Protein AF-A0AAV1UHR7-F1 (afdb_monomer_lite)

Structure (mmCIF, N/CA/C/O backbone):
data_AF-A0AAV1UHR7-F1
#
_entry.id   AF-A0AAV1UHR7-F1
#
loop_
_atom_site.group_PDB
_atom_site.id
_atom_site.type_symbol
_atom_site.label_atom_id
_atom_site.label_alt_id
_atom_site.label_comp_id
_atom_site.label_asym_id
_atom_site.label_entity_id
_atom_site.label_seq_id
_atom_site.pdbx_PDB_ins_code
_atom_site.Cartn_x
_atom_site.Cartn_y
_atom_site.Cartn_z
_atom_site.occupancy
_atom_site.B_iso_or_equiv
_atom_site.auth_seq_id
_atom_site.auth_comp_id
_atom_site.auth_asym_id
_atom_site.auth_atom_id
_atom_site.pdbx_PDB_model_num
ATOM 1 N N . MET A 1 1 ? -11.849 -40.404 6.247 1.00 46.56 1 MET A N 1
ATOM 2 C CA . MET A 1 1 ? -12.088 -38.965 5.985 1.00 46.56 1 MET A CA 1
ATOM 3 C C . MET A 1 1 ? -11.060 -38.023 6.641 1.00 46.56 1 MET A C 1
ATOM 5 O O . MET A 1 1 ? -10.859 -36.940 6.118 1.00 46.56 1 MET A O 1
ATOM 9 N N . VAL A 1 2 ? -10.333 -38.421 7.701 1.00 50.78 2 VAL A N 1
ATOM 10 C CA . VAL A 1 2 ? -9.320 -37.556 8.364 1.00 50.78 2 VAL A CA 1
ATOM 11 C C . VAL A 1 2 ? -7.912 -37.627 7.729 1.00 50.78 2 VAL A C 1
ATOM 13 O O . VAL A 1 2 ? -7.176 -36.647 7.758 1.00 50.78 2 VAL A O 1
ATOM 16 N N . ALA A 1 3 ? -7.540 -38.727 7.062 1.00 47.56 3 ALA A N 1
ATOM 17 C CA . ALA A 1 3 ? -6.213 -38.864 6.435 1.00 47.56 3 ALA A CA 1
ATOM 18 C C . ALA A 1 3 ? -6.039 -38.059 5.126 1.00 47.56 3 ALA A C 1
ATOM 20 O O . ALA A 1 3 ? -4.931 -37.636 4.801 1.00 47.56 3 ALA A O 1
ATOM 21 N N . LEU A 1 4 ? -7.131 -37.798 4.394 1.00 46.41 4 LEU A N 1
ATOM 22 C CA . LEU A 1 4 ? -7.084 -37.101 3.101 1.00 46.41 4 LEU A CA 1
ATOM 23 C C . LEU A 1 4 ? -6.799 -35.594 3.259 1.00 46.41 4 LEU A C 1
ATOM 25 O O . LEU A 1 4 ? -6.087 -35.003 2.451 1.00 46.41 4 LEU A O 1
ATOM 29 N N . VAL A 1 5 ? -7.282 -34.987 4.349 1.00 56.06 5 VAL A N 1
ATOM 30 C CA . VAL A 1 5 ? -7.050 -33.565 4.671 1.00 56.06 5 VAL A CA 1
ATOM 31 C C . VAL A 1 5 ? -5.580 -33.309 5.040 1.00 56.06 5 VAL A C 1
ATOM 33 O O . VAL A 1 5 ? -5.021 -32.264 4.708 1.00 56.06 5 VAL A O 1
ATOM 36 N N . GLY A 1 6 ? -4.911 -34.288 5.661 1.00 45.84 6 GLY A N 1
ATOM 37 C CA . GLY A 1 6 ? -3.490 -34.194 6.014 1.00 45.84 6 GLY A CA 1
ATOM 38 C C . GLY A 1 6 ? -2.545 -34.222 4.807 1.00 45.84 6 GLY A C 1
ATOM 39 O O . GLY A 1 6 ? -1.519 -33.542 4.820 1.00 45.84 6 GLY A O 1
ATOM 40 N N . LEU A 1 7 ? -2.899 -34.955 3.746 1.00 44.81 7 LEU A N 1
ATOM 41 C CA . LEU A 1 7 ? -2.107 -35.037 2.513 1.00 44.81 7 LEU A CA 1
ATOM 42 C C . LEU A 1 7 ? -2.206 -33.763 1.663 1.00 44.81 7 LEU A C 1
ATOM 44 O O . LEU A 1 7 ? -1.191 -33.319 1.126 1.00 44.81 7 LEU A O 1
ATOM 48 N N . PHE A 1 8 ? -3.372 -33.111 1.634 1.00 44.91 8 PHE A N 1
ATOM 49 C CA . PHE A 1 8 ? -3.530 -31.825 0.947 1.00 44.91 8 PHE A CA 1
ATOM 50 C C . PHE A 1 8 ? -2.738 -30.701 1.642 1.00 44.91 8 PHE A C 1
ATOM 52 O O . PHE A 1 8 ? -2.067 -29.900 0.994 1.00 44.91 8 PHE A O 1
ATOM 59 N N . ASN A 1 9 ? -2.706 -30.697 2.980 1.00 45.78 9 ASN A N 1
ATOM 60 C CA . ASN A 1 9 ? -1.957 -29.703 3.760 1.00 45.78 9 ASN A CA 1
ATOM 61 C C . ASN A 1 9 ? -0.425 -29.919 3.727 1.00 45.78 9 ASN A C 1
ATOM 63 O O . ASN A 1 9 ? 0.349 -28.996 3.985 1.00 45.78 9 ASN A O 1
ATOM 67 N N . LYS A 1 10 ? 0.038 -31.136 3.404 1.00 43.00 10 LYS A N 1
ATOM 68 C CA . LYS A 1 10 ? 1.471 -31.461 3.300 1.00 43.00 10 LYS A CA 1
ATOM 69 C C . LYS A 1 10 ? 2.063 -31.078 1.938 1.00 43.00 10 LYS A C 1
ATOM 71 O O . LYS A 1 10 ? 3.208 -30.633 1.898 1.00 43.00 10 LYS A O 1
ATOM 76 N N . SER A 1 11 ? 1.282 -31.170 0.858 1.00 40.91 11 SER A N 1
ATOM 77 C CA . SER A 1 11 ? 1.696 -30.713 -0.480 1.00 40.91 11 SER A CA 1
ATOM 78 C C . SER A 1 11 ? 1.911 -29.189 -0.521 1.00 40.91 11 SER A C 1
ATOM 80 O O . SER A 1 11 ? 2.939 -28.733 -1.015 1.00 40.91 11 SER A O 1
ATOM 82 N N . ALA A 1 12 ? 1.067 -28.407 0.162 1.00 44.41 12 ALA A N 1
ATOM 83 C CA . ALA A 1 12 ? 1.188 -26.945 0.216 1.00 44.41 12 ALA A CA 1
ATOM 84 C C . ALA A 1 12 ? 2.449 -26.413 0.939 1.00 44.41 12 ALA A C 1
ATOM 86 O O . ALA A 1 12 ? 2.830 -25.260 0.746 1.00 44.41 12 ALA A O 1
ATOM 87 N N . ARG A 1 13 ? 3.119 -27.219 1.779 1.00 40.75 13 ARG A N 1
ATOM 88 C CA . ARG A 1 13 ? 4.349 -26.803 2.491 1.00 40.75 13 ARG A CA 1
ATOM 89 C C . ARG A 1 13 ? 5.648 -27.215 1.792 1.00 40.75 13 ARG A C 1
ATOM 91 O O . ARG A 1 13 ? 6.702 -26.695 2.155 1.00 40.75 13 ARG A O 1
ATOM 98 N N . GLY A 1 14 ? 5.591 -28.135 0.827 1.00 34.66 14 GLY A N 1
ATOM 99 C CA . GLY A 1 14 ? 6.772 -28.687 0.151 1.00 34.66 14 GLY A CA 1
ATOM 100 C C . GLY A 1 14 ? 7.288 -27.853 -1.025 1.00 34.66 14 GLY A C 1
ATOM 101 O O . GLY A 1 14 ? 8.484 -27.865 -1.298 1.00 34.66 14 GLY A O 1
ATOM 102 N N . GLU A 1 15 ? 6.424 -27.078 -1.681 1.00 37.53 15 GLU A N 1
ATOM 103 C CA . GLU A 1 15 ? 6.763 -26.365 -2.927 1.00 37.53 15 GLU A CA 1
ATOM 104 C C . GLU A 1 15 ? 7.322 -24.946 -2.714 1.00 37.53 15 GLU A C 1
ATOM 106 O O . GLU A 1 15 ? 7.814 -24.307 -3.647 1.00 37.53 15 GLU A O 1
ATOM 111 N N . ALA A 1 16 ? 7.321 -24.448 -1.474 1.00 42.62 16 ALA A N 1
ATOM 112 C CA . ALA A 1 16 ? 7.760 -23.086 -1.162 1.00 42.62 16 ALA A CA 1
ATOM 113 C C . ALA A 1 16 ? 9.288 -22.887 -1.240 1.00 42.62 16 ALA A C 1
ATOM 115 O O . ALA A 1 16 ? 9.753 -21.758 -1.367 1.00 42.62 16 ALA A O 1
ATOM 116 N N . LYS A 1 17 ? 10.091 -23.961 -1.158 1.00 38.38 17 LYS A N 1
ATOM 117 C CA . LYS A 1 17 ? 11.562 -23.847 -1.189 1.00 38.38 17 LYS A CA 1
ATOM 118 C C . LYS A 1 17 ? 12.144 -23.796 -2.603 1.00 38.38 17 LYS A C 1
ATOM 120 O O . LYS A 1 17 ? 13.108 -23.070 -2.814 1.00 38.38 17 LYS A O 1
ATOM 125 N N . THR A 1 18 ? 11.551 -24.492 -3.573 1.00 34.53 18 THR A N 1
ATOM 126 C CA . THR A 1 18 ? 12.048 -24.489 -4.964 1.00 34.53 18 THR A CA 1
ATOM 127 C C . THR A 1 18 ? 11.591 -23.246 -5.732 1.00 34.53 18 THR A C 1
ATOM 129 O O . THR A 1 18 ? 12.347 -22.693 -6.524 1.00 34.53 18 THR A O 1
ATOM 132 N N . THR A 1 19 ? 10.390 -22.737 -5.443 1.00 45.19 19 THR A N 1
ATOM 133 C CA . THR A 1 19 ? 9.867 -21.487 -6.029 1.00 45.19 19 THR A CA 1
ATOM 134 C C . THR A 1 19 ? 10.601 -20.237 -5.529 1.00 45.19 19 THR A C 1
ATOM 136 O O . THR A 1 19 ? 10.796 -19.295 -6.297 1.00 45.19 19 THR A O 1
ATOM 139 N N . ALA A 1 20 ? 11.104 -20.250 -4.288 1.00 45.59 20 ALA A N 1
ATOM 140 C CA . ALA A 1 20 ? 11.919 -19.163 -3.738 1.00 45.59 20 ALA A CA 1
ATOM 141 C C . ALA A 1 20 ? 13.221 -18.924 -4.528 1.00 45.59 20 ALA A C 1
ATOM 143 O O . ALA A 1 20 ? 13.648 -17.780 -4.668 1.00 45.59 20 ALA A O 1
ATOM 144 N N . GLN A 1 21 ? 13.812 -19.977 -5.102 1.00 46.53 21 GLN A N 1
ATOM 145 C CA . GLN A 1 21 ? 15.092 -19.901 -5.815 1.00 46.53 21 GLN A CA 1
ATOM 146 C C . GLN A 1 21 ? 14.962 -19.342 -7.247 1.00 46.53 21 GLN A C 1
ATOM 148 O O . GLN A 1 21 ? 15.928 -18.844 -7.821 1.00 46.53 21 GLN A O 1
ATOM 153 N N . ILE A 1 22 ? 13.763 -19.379 -7.843 1.00 47.09 22 ILE A N 1
ATOM 154 C CA . ILE A 1 22 ? 13.522 -18.841 -9.196 1.00 47.09 22 ILE A CA 1
ATOM 155 C C . ILE A 1 22 ? 13.376 -17.309 -9.147 1.00 47.09 22 ILE A C 1
ATOM 157 O O . ILE A 1 22 ? 13.826 -16.608 -10.052 1.00 47.09 22 ILE A O 1
ATOM 161 N N . HIS A 1 23 ? 12.811 -16.783 -8.055 1.00 46.34 23 HIS A N 1
ATOM 162 C CA . HIS A 1 23 ? 12.564 -15.352 -7.838 1.00 46.34 23 HIS A CA 1
ATOM 163 C C . HIS A 1 23 ? 13.835 -14.541 -7.526 1.00 46.34 23 HIS A C 1
ATOM 165 O O . HIS A 1 23 ? 13.792 -13.313 -7.534 1.00 46.34 23 HIS A O 1
ATOM 171 N N . GLU A 1 24 ? 14.957 -15.211 -7.263 1.00 54.00 24 GLU A N 1
ATOM 172 C CA . GLU A 1 24 ? 16.233 -14.594 -6.881 1.00 54.00 24 GLU A CA 1
ATOM 173 C C . GLU A 1 24 ? 17.048 -14.098 -8.095 1.00 54.00 24 GLU A C 1
ATOM 175 O O . GLU A 1 24 ? 17.991 -13.328 -7.943 1.00 54.00 24 GLU A O 1
ATOM 180 N N . LYS A 1 25 ? 16.669 -14.487 -9.325 1.00 57.25 25 LYS A N 1
ATOM 181 C CA . LYS A 1 25 ? 17.457 -14.201 -10.541 1.00 57.25 25 LYS A CA 1
ATOM 182 C C . LYS A 1 25 ? 17.354 -12.764 -11.056 1.00 57.25 25 LYS A C 1
ATOM 184 O O . LYS A 1 25 ? 18.264 -12.315 -11.746 1.00 57.25 25 LYS A O 1
ATOM 189 N N . SER A 1 26 ? 16.275 -12.042 -10.750 1.00 71.19 26 SER A N 1
ATOM 190 C CA . SER A 1 26 ? 16.137 -10.630 -11.126 1.00 71.19 26 SER A CA 1
ATOM 191 C C . SER A 1 26 ? 15.442 -9.840 -10.016 1.00 71.19 26 SER A C 1
ATOM 193 O O . SER A 1 26 ? 14.209 -9.841 -9.916 1.00 71.19 26 SER A O 1
ATOM 195 N N . PRO A 1 27 ? 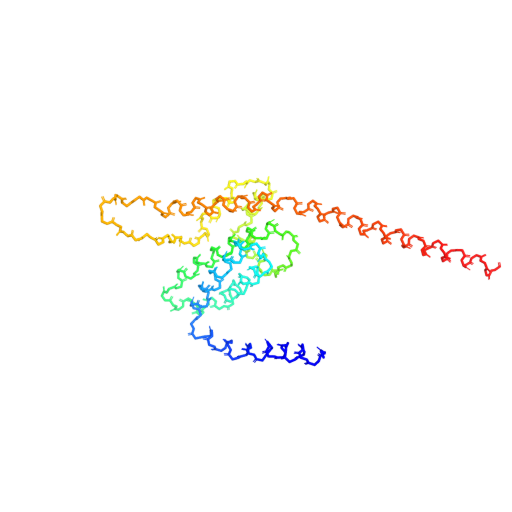16.216 -9.149 -9.169 1.00 70.31 27 PRO A N 1
ATOM 196 C CA . PRO A 1 27 ? 15.663 -8.431 -8.031 1.00 70.31 27 PRO A CA 1
ATOM 197 C C . PRO A 1 27 ? 14.845 -7.195 -8.456 1.00 70.31 27 PRO A C 1
ATOM 199 O O . PRO A 1 27 ? 13.934 -6.793 -7.739 1.00 70.31 27 PRO A O 1
ATOM 202 N N . GLY A 1 28 ? 15.061 -6.654 -9.664 1.00 74.12 28 GLY A N 1
ATOM 203 C CA . GLY A 1 28 ? 14.195 -5.618 -10.246 1.00 74.12 28 GLY A CA 1
ATOM 204 C C . GLY A 1 28 ? 12.799 -6.135 -10.623 1.00 74.12 28 GLY A C 1
ATOM 205 O O . GLY A 1 28 ? 11.790 -5.512 -10.286 1.00 74.12 28 GLY A O 1
ATOM 206 N N . CYS A 1 29 ? 12.717 -7.314 -11.250 1.00 79.94 29 CYS A N 1
ATOM 207 C CA . CYS A 1 29 ? 11.432 -7.939 -11.582 1.00 79.94 29 CYS A CA 1
ATOM 208 C C . CYS A 1 29 ? 10.653 -8.325 -10.321 1.00 79.94 29 CYS A C 1
ATOM 210 O O . CYS A 1 29 ? 9.440 -8.129 -10.268 1.00 79.94 29 CYS A O 1
ATOM 212 N N . HIS A 1 30 ? 11.347 -8.827 -9.295 1.00 82.38 30 HIS A N 1
ATOM 213 C CA . HIS A 1 30 ? 10.734 -9.181 -8.018 1.00 82.38 30 HIS A CA 1
ATOM 214 C C . HIS A 1 30 ? 9.970 -7.992 -7.420 1.00 82.38 30 HIS A C 1
ATOM 216 O O . HIS A 1 30 ? 8.779 -8.089 -7.144 1.00 82.38 30 HIS A O 1
ATOM 222 N N . VAL A 1 31 ? 10.610 -6.830 -7.309 1.00 84.12 31 VAL A N 1
ATOM 223 C CA . VAL A 1 31 ? 9.968 -5.621 -6.772 1.00 84.12 31 VAL A CA 1
ATOM 224 C C . VAL A 1 31 ? 8.733 -5.213 -7.586 1.00 84.12 31 VAL A C 1
ATOM 226 O O . VAL A 1 31 ? 7.695 -4.906 -7.001 1.00 84.12 31 VAL A O 1
ATOM 229 N N . SER A 1 32 ? 8.806 -5.253 -8.922 1.00 86.12 32 SER A N 1
ATOM 230 C CA . SER A 1 32 ? 7.674 -4.897 -9.790 1.00 86.12 32 SER A CA 1
ATOM 231 C C . SER A 1 32 ? 6.482 -5.849 -9.620 1.00 86.12 32 SER A C 1
ATOM 233 O O . SER A 1 32 ? 5.350 -5.391 -9.449 1.00 86.12 32 SER A O 1
ATOM 235 N N . VAL A 1 33 ? 6.722 -7.165 -9.581 1.00 88.38 33 VAL A N 1
ATOM 236 C CA . VAL A 1 33 ? 5.659 -8.170 -9.399 1.00 88.38 33 VAL A CA 1
ATOM 237 C C . VAL A 1 33 ? 4.947 -7.971 -8.067 1.00 88.38 33 VAL A C 1
ATOM 239 O O . VAL A 1 33 ? 3.720 -7.907 -8.025 1.00 88.38 33 VAL A O 1
ATOM 242 N N . PHE A 1 34 ? 5.699 -7.824 -6.976 1.00 88.75 34 PHE A N 1
ATOM 243 C CA . PHE A 1 34 ? 5.099 -7.632 -5.660 1.00 88.75 34 PHE A CA 1
ATOM 244 C C . PHE A 1 34 ? 4.379 -6.281 -5.536 1.00 88.75 34 PHE A C 1
ATOM 246 O O . PHE A 1 34 ? 3.395 -6.193 -4.805 1.00 88.75 34 PHE A O 1
ATOM 253 N N . TYR A 1 35 ? 4.818 -5.244 -6.259 1.00 89.88 35 TYR A N 1
ATOM 254 C CA . TYR A 1 35 ? 4.139 -3.949 -6.290 1.00 89.88 35 TYR A CA 1
ATOM 255 C C . TYR A 1 35 ? 2.755 -4.069 -6.938 1.00 89.88 35 TYR A C 1
ATOM 257 O O . TYR A 1 35 ? 1.753 -3.664 -6.346 1.00 89.88 35 TYR A O 1
ATOM 265 N N . HIS A 1 36 ? 2.678 -4.693 -8.117 1.00 89.94 36 HIS A N 1
ATOM 266 C CA . HIS A 1 36 ? 1.405 -4.923 -8.800 1.00 89.94 36 HIS A CA 1
ATOM 267 C C . HIS A 1 36 ? 0.506 -5.901 -8.032 1.00 89.94 36 HIS A C 1
ATOM 269 O O . HIS A 1 36 ? -0.698 -5.672 -7.929 1.00 89.94 36 HIS A O 1
ATOM 275 N N . MET A 1 37 ? 1.085 -6.942 -7.428 1.00 90.56 37 MET A N 1
ATOM 276 C CA . MET A 1 37 ? 0.363 -7.882 -6.569 1.00 90.56 37 MET A CA 1
ATOM 277 C C . MET A 1 37 ? -0.216 -7.193 -5.328 1.00 90.56 37 MET A C 1
ATOM 279 O O . MET A 1 37 ? -1.388 -7.387 -5.018 1.00 90.56 37 MET A O 1
ATOM 283 N N . GLY A 1 38 ? 0.571 -6.362 -4.638 1.00 90.31 38 GLY A N 1
ATOM 284 C CA . GLY A 1 38 ? 0.111 -5.604 -3.475 1.00 90.31 38 GLY A CA 1
ATOM 285 C C . GLY A 1 38 ? -1.001 -4.618 -3.832 1.00 90.31 38 GLY A C 1
ATOM 286 O O . GLY A 1 38 ? -1.966 -4.478 -3.083 1.00 90.31 38 GLY A O 1
ATOM 287 N N . PHE A 1 39 ? -0.915 -3.987 -5.006 1.00 88.81 39 PHE A N 1
ATOM 288 C CA . PHE A 1 39 ? -1.971 -3.111 -5.510 1.00 88.81 39 PHE A CA 1
ATOM 289 C C . PHE A 1 39 ? -3.269 -3.876 -5.812 1.00 88.81 39 PHE A C 1
ATOM 291 O O . PHE A 1 39 ? -4.349 -3.438 -5.419 1.00 88.81 39 PHE A O 1
ATOM 298 N N . ALA A 1 40 ? -3.178 -5.046 -6.450 1.00 89.62 40 ALA A N 1
ATOM 299 C CA . ALA A 1 40 ? -4.341 -5.898 -6.694 1.00 89.62 40 ALA A CA 1
ATOM 300 C C . ALA A 1 40 ? -4.985 -6.375 -5.380 1.00 89.62 40 ALA A C 1
ATOM 302 O O . ALA A 1 40 ? -6.203 -6.336 -5.241 1.00 89.62 40 ALA A O 1
ATOM 303 N N . GLN A 1 41 ? -4.175 -6.761 -4.390 1.00 90.25 41 GLN A N 1
ATOM 304 C CA . GLN A 1 41 ? -4.652 -7.160 -3.060 1.00 90.25 41 GLN A CA 1
ATOM 305 C C . GLN A 1 41 ? -5.357 -6.014 -2.321 1.00 90.25 41 GLN A C 1
ATOM 307 O O . GLN A 1 41 ? -6.363 -6.252 -1.658 1.00 90.25 41 GLN A O 1
ATOM 312 N N . LEU A 1 42 ? -4.870 -4.777 -2.470 1.00 87.38 42 LEU A N 1
ATOM 313 C CA . LEU A 1 42 ? -5.521 -3.578 -1.933 1.00 87.38 42 LEU A CA 1
ATOM 314 C C . LEU A 1 42 ? -6.913 -3.388 -2.546 1.00 87.38 42 LEU A C 1
ATOM 316 O O . LEU A 1 42 ? -7.868 -3.151 -1.812 1.00 87.38 42 LEU A O 1
ATOM 320 N N . MET A 1 43 ? -7.040 -3.547 -3.866 1.00 85.81 43 MET A N 1
ATOM 321 C CA . MET A 1 43 ? -8.326 -3.434 -4.566 1.00 85.81 43 MET A CA 1
ATOM 322 C C . MET A 1 43 ? -9.306 -4.568 -4.250 1.00 85.81 43 MET A C 1
ATOM 324 O O . MET A 1 43 ? -10.513 -4.367 -4.327 1.00 85.81 43 MET A O 1
ATOM 328 N N . LEU A 1 44 ? -8.800 -5.742 -3.866 1.00 87.69 44 LEU A N 1
ATOM 329 C CA . LEU A 1 44 ? -9.603 -6.874 -3.391 1.00 87.69 44 LEU A CA 1
ATOM 330 C C . LEU A 1 44 ? -9.964 -6.784 -1.897 1.00 87.69 44 LEU A C 1
ATOM 332 O O . LEU A 1 44 ? -10.543 -7.724 -1.361 1.00 87.69 44 LEU A O 1
ATOM 336 N N . GLU A 1 45 ? -9.615 -5.686 -1.221 1.00 83.31 45 GLU A N 1
ATOM 337 C CA . GLU A 1 45 ? -9.861 -5.453 0.211 1.00 83.31 45 GLU A CA 1
ATOM 338 C C . GLU A 1 45 ? -9.130 -6.429 1.163 1.00 83.31 45 GLU A C 1
ATOM 340 O O . GLU A 1 45 ? -9.376 -6.427 2.372 1.00 83.31 45 GLU A O 1
ATOM 345 N N . ASP A 1 46 ? -8.160 -7.218 0.675 1.00 87.88 46 ASP A N 1
ATOM 346 C CA . ASP A 1 46 ? -7.264 -8.003 1.537 1.00 87.88 46 ASP A CA 1
ATOM 347 C C . ASP A 1 46 ? -6.060 -7.159 1.978 1.00 87.88 46 ASP A C 1
ATOM 349 O O . ASP A 1 46 ? -4.913 -7.328 1.542 1.00 87.88 46 ASP A O 1
ATOM 353 N N . PHE A 1 47 ? -6.324 -6.242 2.911 1.00 87.06 47 PHE A N 1
ATOM 354 C CA . PHE A 1 47 ? -5.304 -5.375 3.505 1.00 87.06 47 PHE A CA 1
ATOM 355 C C . PHE A 1 47 ? -4.209 -6.170 4.230 1.00 87.06 47 PHE A C 1
ATOM 357 O O . PHE A 1 47 ? -3.059 -5.737 4.302 1.00 87.06 47 PHE A O 1
ATOM 364 N N . SER A 1 48 ? -4.533 -7.357 4.751 1.00 86.44 48 SER A N 1
ATOM 365 C CA . SER A 1 48 ? -3.600 -8.185 5.516 1.00 86.44 48 SER A CA 1
ATOM 366 C C . SER A 1 48 ? -2.511 -8.775 4.627 1.00 86.44 48 SER A C 1
ATOM 368 O O . SER A 1 48 ? -1.328 -8.733 4.984 1.00 86.44 48 SER A O 1
ATOM 370 N N . ALA A 1 49 ? -2.898 -9.311 3.468 1.00 87.25 49 ALA A N 1
ATOM 371 C CA . ALA A 1 49 ? -1.959 -9.783 2.462 1.00 87.25 49 ALA A CA 1
ATOM 372 C C . ALA A 1 49 ? -1.199 -8.624 1.809 1.00 87.25 49 ALA A C 1
ATOM 374 O O . ALA A 1 49 ? 0.026 -8.707 1.710 1.00 87.25 49 ALA A O 1
ATOM 375 N N . ALA A 1 50 ? -1.882 -7.524 1.473 1.00 88.62 50 ALA A N 1
ATOM 376 C CA . ALA A 1 50 ? -1.257 -6.352 0.860 1.00 88.62 50 ALA A CA 1
ATOM 377 C C . ALA A 1 50 ? -0.120 -5.781 1.725 1.00 88.62 50 ALA A C 1
ATOM 379 O O . ALA A 1 50 ? 0.982 -5.541 1.229 1.00 88.62 50 ALA A O 1
ATOM 380 N N . ILE A 1 51 ? -0.342 -5.641 3.040 1.00 88.50 51 ILE A N 1
ATOM 381 C CA . ILE A 1 51 ? 0.687 -5.167 3.979 1.00 88.50 51 ILE A CA 1
ATOM 382 C C . ILE A 1 51 ? 1.915 -6.075 3.951 1.00 88.50 51 ILE A C 1
ATOM 384 O O . ILE A 1 51 ? 3.035 -5.567 3.927 1.00 88.50 51 ILE A O 1
ATOM 388 N N . ARG A 1 52 ? 1.734 -7.404 3.943 1.00 87.44 52 ARG A N 1
ATOM 389 C CA . ARG A 1 52 ? 2.859 -8.352 3.882 1.00 87.44 52 ARG A CA 1
ATOM 390 C C . ARG A 1 52 ? 3.647 -8.181 2.586 1.00 87.44 52 ARG A C 1
ATOM 392 O O . ARG A 1 52 ? 4.863 -8.031 2.649 1.00 87.44 52 ARG A O 1
ATOM 399 N N . SER A 1 53 ? 2.957 -8.132 1.449 1.00 88.88 53 SER A N 1
ATOM 400 C CA . SER A 1 53 ? 3.561 -7.962 0.125 1.00 88.88 53 SER A CA 1
ATOM 401 C C . SER A 1 53 ? 4.376 -6.669 0.030 1.00 88.88 53 SER A C 1
ATOM 403 O O . SER A 1 53 ? 5.557 -6.718 -0.308 1.00 88.88 53 SER A O 1
ATOM 405 N N . PHE A 1 54 ? 3.797 -5.524 0.410 1.00 88.50 54 PHE A N 1
ATOM 406 C CA . PHE A 1 54 ? 4.507 -4.239 0.399 1.00 88.50 54 PHE A CA 1
ATOM 407 C C . PHE A 1 54 ? 5.667 -4.203 1.399 1.00 88.50 54 PHE A C 1
ATOM 409 O O . PHE A 1 54 ? 6.744 -3.705 1.076 1.00 88.50 54 PHE A O 1
ATOM 416 N N . SER A 1 55 ? 5.487 -4.781 2.590 1.00 88.12 55 SER A N 1
ATOM 417 C CA . SER A 1 55 ? 6.540 -4.852 3.608 1.00 88.12 55 SER A CA 1
ATOM 418 C C . SER A 1 55 ? 7.760 -5.627 3.120 1.00 88.12 55 SER A C 1
ATOM 420 O O . SER A 1 55 ? 8.891 -5.187 3.327 1.00 88.12 55 SER A O 1
ATOM 422 N N . THR A 1 56 ? 7.546 -6.762 2.448 1.00 86.62 56 THR A N 1
ATOM 423 C CA . THR A 1 56 ? 8.630 -7.575 1.889 1.00 86.62 56 THR A CA 1
ATOM 424 C C . THR A 1 56 ? 9.445 -6.784 0.869 1.00 86.62 56 THR A C 1
ATOM 426 O O . THR A 1 56 ? 10.671 -6.784 0.957 1.00 86.62 56 THR A O 1
ATOM 429 N N . ILE A 1 57 ? 8.791 -6.052 -0.036 1.00 87.69 57 ILE A N 1
ATOM 430 C CA . ILE A 1 57 ? 9.472 -5.217 -1.038 1.00 87.69 57 ILE A CA 1
ATOM 431 C C . ILE A 1 57 ? 10.297 -4.116 -0.375 1.00 87.69 57 ILE A C 1
ATOM 433 O O . ILE A 1 57 ? 11.488 -3.978 -0.652 1.00 87.69 57 ILE A O 1
ATOM 437 N N . ILE A 1 58 ? 9.666 -3.326 0.501 1.00 86.19 58 ILE A N 1
ATOM 438 C CA . ILE A 1 58 ? 10.290 -2.147 1.113 1.00 86.19 58 ILE A CA 1
ATOM 439 C C . ILE A 1 58 ? 11.534 -2.568 1.900 1.00 86.19 58 ILE A C 1
ATOM 441 O O . ILE A 1 58 ? 12.592 -1.953 1.772 1.00 86.19 58 ILE A O 1
ATOM 445 N N . LEU A 1 59 ? 11.439 -3.663 2.661 1.00 86.38 59 LEU A N 1
ATOM 446 C CA . LEU A 1 59 ? 12.570 -4.199 3.415 1.00 86.38 59 LEU A CA 1
ATOM 447 C C . LEU A 1 59 ? 13.679 -4.730 2.503 1.00 86.38 59 LEU A C 1
ATOM 449 O O . LEU A 1 59 ? 14.854 -4.503 2.787 1.00 86.38 59 LEU A O 1
ATOM 453 N N . GLN A 1 60 ? 13.340 -5.407 1.404 1.00 82.56 60 GLN A N 1
ATOM 454 C CA . GLN A 1 60 ? 14.338 -5.899 0.454 1.00 82.56 60 GLN A CA 1
ATOM 455 C C . GLN A 1 60 ? 15.121 -4.765 -0.213 1.00 82.56 60 GLN A C 1
ATOM 457 O O . GLN A 1 60 ? 16.345 -4.868 -0.339 1.00 82.56 60 GLN A O 1
ATOM 462 N N . VAL A 1 61 ? 14.439 -3.691 -0.622 1.00 84.06 61 VAL A N 1
ATOM 463 C CA . VAL A 1 61 ? 15.072 -2.514 -1.238 1.00 84.06 61 VAL A CA 1
ATOM 464 C C . VAL A 1 61 ? 15.933 -1.773 -0.220 1.00 84.06 61 VAL A C 1
ATOM 466 O O . VAL A 1 61 ? 17.085 -1.452 -0.514 1.00 84.06 61 VAL A O 1
ATOM 469 N N . ASN A 1 62 ? 15.427 -1.575 1.001 1.00 82.81 62 ASN A N 1
ATOM 470 C CA . ASN A 1 62 ? 16.172 -0.892 2.055 1.00 82.81 62 ASN A CA 1
ATOM 471 C C . ASN A 1 62 ? 17.432 -1.673 2.474 1.00 82.81 62 ASN A C 1
ATOM 473 O O . ASN A 1 62 ? 18.497 -1.087 2.656 1.00 82.81 62 ASN A O 1
ATOM 477 N N . ARG A 1 63 ? 17.348 -3.009 2.564 1.00 82.50 63 ARG A N 1
ATOM 478 C CA . ARG A 1 63 ? 18.478 -3.862 2.972 1.00 82.50 63 ARG A CA 1
ATOM 479 C C . ARG A 1 63 ? 19.581 -3.954 1.916 1.00 82.50 63 ARG A C 1
ATOM 481 O O . ARG A 1 63 ? 20.747 -4.073 2.273 1.00 82.50 63 ARG A O 1
ATOM 488 N N . ASN A 1 64 ? 19.231 -3.887 0.632 1.00 80.44 64 ASN A N 1
ATOM 489 C CA . ASN A 1 64 ? 20.169 -4.081 -0.479 1.00 80.44 64 ASN A CA 1
ATOM 490 C C . ASN A 1 64 ? 20.394 -2.806 -1.314 1.00 80.44 64 ASN A C 1
ATOM 492 O O . ASN A 1 64 ? 20.723 -2.893 -2.497 1.00 80.44 64 ASN A O 1
ATOM 496 N N . ARG A 1 65 ? 20.248 -1.612 -0.721 1.00 76.56 65 ARG A N 1
ATOM 497 C CA . ARG A 1 65 ? 20.367 -0.317 -1.426 1.00 76.56 65 ARG A CA 1
ATOM 498 C C . ARG A 1 65 ? 21.645 -0.195 -2.271 1.00 76.56 65 ARG A C 1
ATOM 500 O O . ARG A 1 65 ? 21.584 0.231 -3.421 1.00 76.56 65 ARG A O 1
ATOM 507 N N . ASN A 1 66 ? 22.784 -0.638 -1.734 1.00 76.75 66 ASN A N 1
ATOM 508 C CA . ASN A 1 66 ? 24.088 -0.580 -2.413 1.00 76.75 66 ASN A CA 1
ATOM 509 C C . ASN A 1 66 ? 24.185 -1.509 -3.632 1.00 76.75 66 ASN A C 1
ATOM 511 O O . ASN A 1 66 ? 24.915 -1.221 -4.577 1.00 76.75 66 ASN A O 1
ATOM 515 N N . TYR A 1 67 ? 23.457 -2.626 -3.609 1.00 76.75 67 TYR A N 1
ATOM 516 C CA . TYR A 1 67 ? 23.400 -3.574 -4.718 1.00 76.75 67 TYR A CA 1
ATOM 517 C C . TYR A 1 67 ? 22.506 -3.033 -5.841 1.00 76.75 67 TYR A C 1
ATOM 519 O O . TYR A 1 67 ? 22.887 -3.065 -7.008 1.00 76.75 67 TYR A O 1
ATOM 527 N N . TYR A 1 68 ? 21.360 -2.448 -5.481 1.00 74.62 68 TYR A N 1
ATOM 528 C CA . TYR A 1 68 ? 20.428 -1.861 -6.442 1.00 74.62 68 TYR A CA 1
ATOM 529 C C . TYR A 1 68 ? 20.979 -0.616 -7.147 1.00 74.62 68 TYR A C 1
ATOM 531 O O . TYR A 1 68 ? 20.698 -0.421 -8.323 1.00 74.62 68 TYR A O 1
ATOM 539 N N . SER A 1 69 ? 21.825 0.171 -6.475 1.00 72.12 69 SER A N 1
ATOM 540 C CA . SER A 1 69 ? 22.470 1.368 -7.041 1.00 72.12 69 SER A CA 1
ATOM 541 C C . SER A 1 69 ? 23.355 1.104 -8.269 1.00 72.12 69 SER A C 1
ATOM 543 O O . SER A 1 69 ? 23.775 2.056 -8.923 1.00 72.12 69 SER A O 1
ATOM 545 N N . ARG A 1 70 ? 23.693 -0.157 -8.559 1.00 73.50 70 ARG A N 1
ATOM 546 C CA . ARG A 1 70 ? 24.534 -0.547 -9.700 1.00 73.50 70 ARG A CA 1
ATOM 547 C C . ARG A 1 70 ? 23.738 -0.789 -10.984 1.00 73.50 70 ARG A C 1
ATOM 549 O O . ARG A 1 70 ? 24.344 -0.926 -12.041 1.00 73.50 70 ARG A O 1
ATOM 556 N N . PHE A 1 71 ? 22.410 -0.864 -10.903 1.00 75.56 71 PHE A N 1
ATOM 557 C CA . PHE A 1 71 ? 21.555 -1.051 -12.073 1.00 75.56 71 PHE A CA 1
ATOM 558 C C . PHE A 1 71 ? 21.180 0.296 -12.694 1.00 75.56 71 PHE A C 1
ATOM 560 O O . PHE A 1 71 ? 20.863 1.244 -11.978 1.00 75.56 71 PHE A O 1
ATOM 567 N N . ALA A 1 72 ? 21.147 0.361 -14.028 1.00 69.88 72 ALA A N 1
ATOM 568 C CA . ALA A 1 72 ? 20.699 1.548 -14.760 1.00 69.88 72 ALA A CA 1
ATOM 569 C C . ALA A 1 72 ? 19.230 1.906 -14.447 1.00 69.88 72 ALA A C 1
ATOM 571 O O . ALA A 1 72 ? 18.881 3.079 -14.346 1.00 69.88 72 ALA A O 1
ATOM 572 N N . ASP A 1 73 ? 18.397 0.895 -14.176 1.00 76.94 73 ASP A N 1
ATOM 573 C CA . ASP A 1 73 ? 16.966 1.054 -13.874 1.00 76.94 73 ASP A CA 1
ATOM 574 C C . ASP A 1 73 ? 16.676 1.375 -12.395 1.00 76.94 73 ASP A C 1
ATOM 576 O O . ASP A 1 73 ? 15.519 1.397 -11.962 1.00 76.94 73 ASP A O 1
ATOM 580 N N . TYR A 1 74 ? 17.714 1.625 -11.588 1.00 81.44 74 TYR A N 1
ATOM 581 C CA . TYR A 1 74 ? 17.580 1.900 -10.156 1.00 81.44 74 TYR A CA 1
ATOM 582 C C . TYR A 1 74 ? 16.615 3.051 -9.859 1.00 81.44 74 TYR A C 1
ATOM 584 O O . TYR A 1 74 ? 15.830 2.980 -8.917 1.00 81.44 74 TYR A O 1
ATOM 592 N N . GLU A 1 75 ? 16.648 4.107 -10.670 1.00 82.94 75 GLU A N 1
ATOM 593 C CA . GLU A 1 75 ? 15.833 5.303 -10.458 1.00 82.94 75 GLU A CA 1
ATOM 594 C C . GLU A 1 75 ? 14.331 5.007 -10.622 1.00 82.94 75 GLU A C 1
ATOM 596 O O . GLU A 1 75 ? 13.510 5.446 -9.812 1.00 82.94 75 GLU A O 1
ATOM 601 N N . GLN A 1 76 ? 13.967 4.163 -11.593 1.00 84.06 76 GLN A N 1
ATOM 602 C CA . GLN A 1 76 ? 12.592 3.689 -11.768 1.00 84.06 76 GLN A CA 1
ATOM 603 C C . GLN A 1 76 ? 12.159 2.770 -10.621 1.00 84.06 76 GLN A C 1
ATOM 605 O O . GLN A 1 76 ? 11.045 2.895 -10.108 1.00 84.06 76 GLN A O 1
ATOM 610 N N . LEU A 1 77 ? 13.049 1.879 -10.178 1.00 84.00 77 LEU A N 1
ATOM 611 C CA . LEU A 1 77 ? 12.802 0.980 -9.053 1.00 84.00 77 LEU A CA 1
ATOM 612 C C . LEU A 1 77 ? 12.592 1.744 -7.740 1.00 84.00 77 LEU A C 1
ATOM 614 O O . LEU A 1 77 ? 11.708 1.417 -6.942 1.00 84.00 77 LEU A O 1
ATOM 618 N N . HIS A 1 78 ? 13.387 2.791 -7.527 1.00 85.81 78 HIS A N 1
ATOM 619 C CA . HIS A 1 78 ? 13.280 3.659 -6.367 1.00 85.81 78 HIS A CA 1
ATOM 620 C C . HIS A 1 78 ? 11.935 4.389 -6.357 1.00 85.81 78 HIS A C 1
ATOM 622 O O . HIS A 1 78 ? 11.215 4.309 -5.364 1.00 85.81 78 HIS A O 1
ATOM 628 N N . LYS A 1 79 ? 11.525 4.973 -7.492 1.00 87.19 79 LYS A N 1
ATOM 629 C CA . LYS A 1 79 ? 10.200 5.599 -7.649 1.00 87.19 79 LYS A CA 1
ATOM 630 C C . LYS A 1 79 ? 9.055 4.621 -7.380 1.00 87.19 79 LYS A C 1
ATOM 632 O O . LYS A 1 79 ? 8.093 4.975 -6.705 1.00 87.19 79 LYS A O 1
ATOM 637 N N . LEU A 1 80 ? 9.142 3.384 -7.876 1.00 86.88 80 LEU A N 1
ATOM 638 C CA . LEU A 1 80 ? 8.143 2.345 -7.580 1.00 86.88 80 LEU A CA 1
ATOM 639 C C . LEU A 1 80 ? 8.084 2.020 -6.084 1.00 86.88 80 LEU A C 1
ATOM 641 O O . LEU A 1 80 ? 7.001 1.823 -5.536 1.00 86.88 80 LEU A O 1
ATOM 645 N N . THR A 1 81 ? 9.233 2.008 -5.413 1.00 86.94 81 THR A N 1
ATOM 646 C CA . THR A 1 81 ? 9.307 1.780 -3.967 1.00 86.94 81 THR A CA 1
ATOM 647 C C . THR A 1 81 ? 8.680 2.938 -3.191 1.00 86.94 81 THR A C 1
ATOM 649 O O . THR A 1 81 ? 7.927 2.698 -2.253 1.00 86.94 81 THR A O 1
ATOM 652 N N . GLU A 1 82 ? 8.910 4.188 -3.598 1.00 87.69 82 GLU A N 1
ATOM 653 C CA . GLU A 1 82 ? 8.254 5.353 -2.988 1.00 87.69 82 GLU A CA 1
ATOM 654 C C . GLU A 1 82 ? 6.728 5.284 -3.137 1.00 87.69 82 GLU A C 1
ATOM 656 O O . GLU A 1 82 ? 6.000 5.460 -2.158 1.00 87.69 82 GLU A O 1
ATOM 661 N N . LYS A 1 83 ? 6.234 4.903 -4.321 1.00 88.38 83 LYS A N 1
ATOM 662 C CA . LYS A 1 83 ? 4.803 4.640 -4.544 1.00 88.38 83 LYS A CA 1
ATOM 663 C C . LYS A 1 83 ? 4.270 3.510 -3.661 1.00 88.38 83 LYS A C 1
ATOM 665 O O . LYS A 1 83 ? 3.169 3.617 -3.128 1.00 88.38 83 LYS A O 1
ATOM 670 N N . ALA A 1 84 ? 5.045 2.443 -3.461 1.00 88.31 84 ALA A N 1
ATOM 671 C CA . ALA A 1 84 ? 4.676 1.347 -2.565 1.00 88.31 84 ALA A CA 1
ATOM 672 C C . ALA A 1 84 ? 4.554 1.810 -1.101 1.00 88.31 84 ALA A C 1
ATOM 674 O O . ALA A 1 84 ? 3.623 1.405 -0.407 1.00 88.31 84 ALA A O 1
ATOM 675 N N . ILE A 1 85 ? 5.457 2.683 -0.638 1.00 88.38 85 ILE A N 1
ATOM 676 C CA . ILE A 1 85 ? 5.405 3.267 0.713 1.00 88.38 85 ILE A CA 1
ATOM 677 C C . ILE A 1 85 ? 4.151 4.140 0.865 1.00 88.38 85 ILE A C 1
ATOM 679 O O . ILE A 1 85 ? 3.463 4.048 1.883 1.00 88.38 85 ILE A O 1
ATOM 683 N N . ALA A 1 86 ? 3.814 4.939 -0.149 1.00 87.81 86 ALA A N 1
ATOM 684 C CA . ALA A 1 86 ? 2.609 5.761 -0.147 1.00 87.81 86 ALA A CA 1
ATOM 685 C C . AL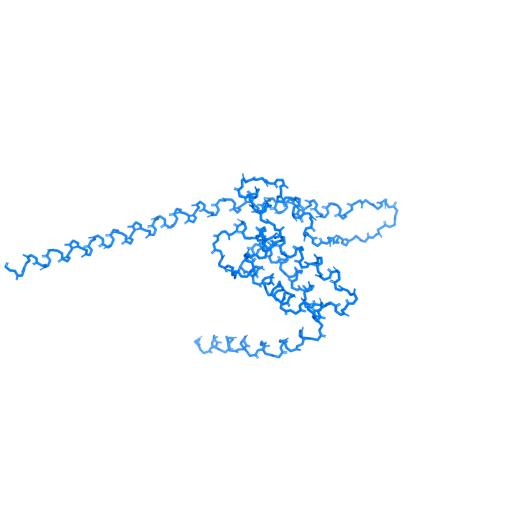A A 1 86 ? 1.316 4.920 -0.104 1.00 87.81 86 ALA A C 1
ATOM 687 O O . ALA A 1 86 ? 0.437 5.189 0.716 1.00 87.81 86 ALA A O 1
ATOM 688 N N . LEU A 1 87 ? 1.219 3.847 -0.902 1.00 87.44 87 LEU A N 1
ATOM 689 C CA . LEU A 1 87 ? 0.095 2.898 -0.831 1.00 87.44 87 LEU A CA 1
ATOM 690 C C . LEU A 1 87 ? 0.014 2.203 0.531 1.00 87.44 87 LEU A C 1
ATOM 692 O O . LEU A 1 87 ? -1.077 2.029 1.072 1.00 87.44 87 LEU A O 1
ATOM 696 N N . LEU A 1 88 ? 1.153 1.835 1.118 1.00 87.69 88 LEU A N 1
ATOM 697 C CA . LEU A 1 88 ? 1.179 1.212 2.438 1.00 87.69 88 LEU A CA 1
ATOM 698 C C . LEU A 1 88 ? 0.690 2.169 3.535 1.00 87.69 88 LEU A C 1
ATOM 700 O O . LEU A 1 88 ? -0.017 1.738 4.446 1.00 87.69 88 LEU A O 1
ATOM 704 N N . ALA A 1 89 ? 1.007 3.462 3.431 1.00 85.00 89 ALA A N 1
ATOM 705 C CA . ALA A 1 89 ? 0.491 4.482 4.340 1.00 85.00 89 ALA A CA 1
ATOM 706 C C . ALA A 1 89 ? -1.045 4.583 4.274 1.00 85.00 89 ALA A C 1
ATOM 708 O O . ALA A 1 89 ? -1.691 4.674 5.320 1.00 85.00 89 ALA A O 1
ATOM 709 N N . ILE A 1 90 ? -1.623 4.496 3.069 1.00 84.94 90 ILE A N 1
ATOM 710 C CA . ILE A 1 90 ? -3.078 4.453 2.855 1.00 84.94 90 ILE A CA 1
ATOM 711 C C . ILE A 1 90 ? -3.676 3.201 3.508 1.00 84.94 90 ILE A C 1
ATOM 713 O O . ILE A 1 90 ? -4.600 3.302 4.310 1.00 84.94 90 ILE A O 1
ATOM 717 N N . VAL A 1 91 ? -3.126 2.017 3.226 1.00 85.69 91 VAL A N 1
ATOM 718 C CA . VAL A 1 91 ? -3.632 0.746 3.775 1.00 85.69 91 VAL A CA 1
ATOM 719 C C . VAL A 1 91 ? -3.587 0.722 5.307 1.00 85.69 91 VAL A C 1
ATOM 721 O O . VAL A 1 91 ? -4.518 0.239 5.953 1.00 85.69 91 VAL A O 1
ATOM 724 N N . LEU A 1 92 ? -2.530 1.276 5.905 1.00 82.00 92 LEU A N 1
ATOM 725 C CA . LEU A 1 92 ? -2.399 1.371 7.357 1.00 82.00 92 LEU A CA 1
ATOM 726 C C . LEU A 1 92 ? -3.440 2.317 7.976 1.00 82.00 92 LEU A C 1
ATOM 728 O O . LEU A 1 92 ? -3.931 2.047 9.071 1.00 82.00 92 LEU A O 1
ATOM 732 N N . PHE A 1 93 ? -3.794 3.400 7.280 1.00 78.38 93 PHE A N 1
ATOM 733 C CA . PHE A 1 93 ? -4.860 4.303 7.711 1.00 78.38 93 PHE A CA 1
ATOM 734 C C . PHE A 1 93 ? -6.236 3.627 7.677 1.00 78.38 93 PHE A C 1
ATOM 736 O O . PHE A 1 93 ? -6.996 3.748 8.635 1.00 78.38 93 PHE A O 1
ATOM 743 N N . LEU A 1 94 ? -6.527 2.864 6.620 1.00 76.88 94 LEU A N 1
ATOM 744 C CA . LEU A 1 94 ? -7.779 2.113 6.493 1.00 76.88 94 LEU A CA 1
ATOM 745 C C . LEU A 1 94 ? -7.923 1.047 7.598 1.00 76.88 94 LEU A C 1
ATOM 747 O O . LEU A 1 94 ? -9.006 0.840 8.141 1.00 76.88 94 LEU A O 1
ATOM 751 N N . CYS A 1 95 ? -6.818 0.405 7.991 1.00 72.69 95 CYS A N 1
ATOM 752 C CA . CYS A 1 95 ? -6.807 -0.678 8.973 1.00 72.69 95 CYS A CA 1
ATOM 753 C C . CYS A 1 95 ? -5.871 -0.394 10.171 1.00 72.69 95 CYS A C 1
ATOM 755 O O . CYS A 1 95 ? -4.779 -0.968 10.244 1.00 72.69 95 CYS A O 1
ATOM 757 N N . PRO A 1 96 ? -6.312 0.360 11.204 1.00 66.44 96 PRO A N 1
ATOM 758 C CA . PRO A 1 96 ? -5.480 0.745 12.358 1.00 66.44 96 PRO A CA 1
ATOM 759 C C . PRO A 1 96 ? -5.191 -0.396 13.361 1.00 66.44 96 PRO A C 1
ATOM 761 O O . PRO A 1 96 ? -4.958 -0.166 14.545 1.00 66.44 96 PRO A O 1
ATOM 764 N N . GLY A 1 97 ? -5.249 -1.658 12.934 1.00 62.22 97 GLY A N 1
ATOM 765 C CA . GLY A 1 97 ? -5.118 -2.821 13.817 1.00 62.22 97 GLY A CA 1
ATOM 766 C C . GLY A 1 97 ? -4.155 -3.900 13.342 1.00 62.22 97 GLY A C 1
ATOM 767 O O . GLY A 1 97 ? -4.011 -4.904 14.044 1.00 62.22 97 GLY A O 1
ATOM 768 N N . GLN A 1 98 ? -3.532 -3.726 12.178 1.00 67.00 98 GLN A N 1
ATOM 769 C CA . GLN A 1 98 ? -2.529 -4.657 11.684 1.00 67.00 98 GLN A CA 1
ATOM 770 C C . GLN A 1 98 ? -1.164 -4.284 12.276 1.00 67.00 98 GLN A C 1
ATOM 772 O O . GLN A 1 98 ? -0.732 -3.141 12.162 1.00 67.00 98 GLN A O 1
ATOM 777 N N . ARG A 1 99 ? -0.476 -5.237 12.914 1.00 62.12 99 ARG A N 1
ATOM 778 C CA . ARG A 1 99 ? 0.896 -5.014 13.391 1.00 62.12 99 ARG A CA 1
ATOM 779 C C . ARG A 1 99 ? 1.839 -4.969 12.191 1.00 62.12 99 ARG A C 1
ATOM 781 O O . ARG A 1 99 ? 2.012 -5.985 11.519 1.00 62.12 99 ARG A O 1
ATOM 788 N N . VAL A 1 100 ? 2.421 -3.805 11.933 1.00 69.50 100 VAL A N 1
ATOM 789 C CA . VAL A 1 100 ? 3.481 -3.612 10.938 1.00 69.50 100 VAL A CA 1
ATOM 790 C C . VAL A 1 100 ? 4.829 -3.565 11.668 1.00 69.50 100 VAL A C 1
ATOM 792 O O . VAL A 1 100 ? 4.885 -3.304 12.866 1.00 69.50 100 VAL A O 1
ATOM 795 N N . ASN A 1 101 ? 5.913 -3.895 10.967 1.00 73.75 101 ASN A N 1
ATOM 796 C CA . ASN A 1 101 ? 7.272 -3.851 11.509 1.00 73.75 101 ASN A CA 1
ATOM 797 C C . ASN A 1 101 ? 7.681 -2.400 11.846 1.00 73.75 101 ASN A C 1
ATOM 799 O O . ASN A 1 101 ? 7.427 -1.493 11.050 1.00 73.75 101 ASN A O 1
ATOM 803 N N . ASP A 1 102 ? 8.358 -2.187 12.977 1.00 75.38 102 ASP A N 1
ATOM 804 C CA . ASP A 1 102 ? 8.795 -0.864 13.446 1.00 75.38 102 ASP A CA 1
ATOM 805 C C . ASP A 1 102 ? 9.679 -0.133 12.424 1.00 75.38 102 ASP A C 1
ATOM 807 O O . ASP A 1 102 ? 9.544 1.074 12.230 1.00 75.38 102 ASP A O 1
ATOM 811 N N . GLN A 1 103 ? 10.524 -0.863 11.685 1.00 78.81 103 GLN A N 1
ATOM 812 C CA . GLN A 1 103 ? 11.364 -0.274 10.630 1.00 78.81 103 GLN A CA 1
ATOM 813 C C . GLN A 1 103 ? 10.535 0.390 9.522 1.00 78.81 103 GLN A C 1
ATOM 815 O O . GLN A 1 103 ? 10.890 1.449 9.008 1.00 78.81 103 GLN A O 1
ATOM 820 N N . ILE A 1 104 ? 9.412 -0.227 9.162 1.00 81.75 104 ILE A N 1
ATOM 821 C CA . ILE A 1 104 ? 8.510 0.279 8.128 1.00 81.75 104 ILE A CA 1
ATOM 822 C C . ILE A 1 104 ? 7.721 1.474 8.663 1.00 81.75 104 ILE A C 1
ATOM 824 O O . ILE A 1 104 ? 7.531 2.449 7.941 1.00 81.75 104 ILE A O 1
ATOM 828 N N . HIS A 1 105 ? 7.318 1.439 9.937 1.00 80.25 105 HIS A N 1
ATOM 829 C CA . HIS A 1 105 ? 6.696 2.588 10.594 1.00 80.25 105 HIS A CA 1
ATOM 830 C C . HIS A 1 105 ? 7.612 3.817 10.598 1.00 80.25 105 HIS A C 1
ATOM 832 O O . HIS A 1 105 ? 7.144 4.908 10.272 1.00 80.25 105 HIS A O 1
ATOM 838 N N . SER A 1 106 ? 8.906 3.650 10.892 1.00 82.06 106 SER A N 1
ATOM 839 C CA . SER A 1 10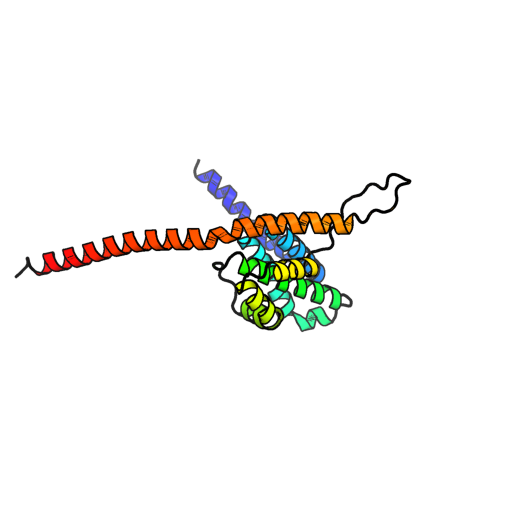6 ? 9.883 4.744 10.796 1.00 82.06 106 SER A CA 1
ATOM 840 C C . SER A 1 106 ? 9.997 5.299 9.376 1.00 82.06 106 SER A C 1
ATOM 842 O O . SER A 1 106 ? 9.924 6.512 9.200 1.00 82.06 106 SER A O 1
ATOM 844 N N . LEU A 1 107 ? 10.098 4.432 8.362 1.00 83.00 107 LEU A N 1
ATOM 845 C CA . LEU A 1 107 ? 10.195 4.848 6.955 1.00 83.00 107 LEU A CA 1
ATOM 846 C C . LEU A 1 107 ? 8.963 5.635 6.487 1.00 83.00 107 LEU A C 1
ATOM 848 O O . LEU A 1 107 ? 9.089 6.658 5.814 1.00 83.00 107 LEU A O 1
ATOM 852 N N . ILE A 1 108 ? 7.762 5.182 6.858 1.00 80.81 108 ILE A N 1
ATOM 853 C CA . ILE A 1 108 ? 6.518 5.885 6.524 1.00 80.81 108 ILE A CA 1
ATOM 854 C C . ILE A 1 108 ? 6.467 7.243 7.231 1.00 80.81 108 ILE A C 1
ATOM 856 O O . ILE A 1 108 ? 6.080 8.234 6.614 1.00 80.81 108 ILE A O 1
ATOM 860 N N . ARG A 1 109 ? 6.878 7.310 8.503 1.00 78.94 109 ARG A N 1
ATOM 861 C CA . ARG A 1 109 ? 6.867 8.552 9.285 1.00 78.94 109 ARG A CA 1
ATOM 862 C C . ARG A 1 109 ? 7.837 9.594 8.731 1.00 78.94 109 ARG A C 1
ATOM 864 O O . ARG A 1 109 ? 7.504 10.772 8.726 1.00 78.94 109 ARG A O 1
ATOM 871 N N . GLU A 1 110 ? 8.996 9.161 8.245 1.00 81.69 110 GLU A N 1
ATOM 872 C CA . GLU A 1 110 ? 10.008 10.037 7.649 1.00 81.69 110 GLU A CA 1
ATOM 873 C C . GLU A 1 110 ? 9.556 10.620 6.301 1.00 81.69 110 GLU A C 1
ATOM 875 O O . GLU A 1 110 ? 9.767 11.800 6.038 1.00 81.69 110 GLU A O 1
ATOM 880 N N . LYS A 1 111 ? 8.910 9.814 5.447 1.00 78.56 111 LYS A N 1
ATOM 881 C CA . LYS A 1 111 ? 8.543 10.224 4.078 1.00 78.56 111 LYS A CA 1
ATOM 882 C C . LYS A 1 111 ? 7.146 10.826 3.950 1.00 78.56 111 LYS A C 1
ATOM 884 O O . LYS A 1 111 ? 6.939 11.728 3.147 1.00 78.56 111 LYS A O 1
ATOM 889 N N . TYR A 1 112 ? 6.187 10.318 4.717 1.00 76.31 112 TYR A N 1
ATOM 890 C CA . TYR A 1 112 ? 4.767 10.653 4.592 1.00 76.31 112 TYR A CA 1
ATOM 891 C C . TYR A 1 112 ? 4.110 10.978 5.943 1.00 76.31 112 TYR A C 1
ATOM 893 O O . TYR A 1 112 ? 2.885 10.938 6.046 1.00 76.31 112 TYR A O 1
ATOM 901 N N . GLY A 1 113 ? 4.886 11.331 6.976 1.00 69.56 113 GLY A N 1
ATOM 902 C CA . GLY A 1 113 ? 4.366 11.670 8.308 1.00 69.56 113 GLY A CA 1
ATOM 903 C C . GLY A 1 113 ? 3.367 12.836 8.314 1.00 69.56 113 GLY A C 1
ATOM 904 O O . GLY A 1 113 ? 2.344 12.776 9.003 1.00 69.56 113 GLY A O 1
ATOM 905 N N . ASP A 1 114 ? 3.596 13.856 7.484 1.00 70.50 114 ASP A N 1
ATOM 906 C CA . ASP A 1 114 ? 2.675 14.992 7.342 1.00 70.50 114 ASP A CA 1
ATOM 907 C C . ASP A 1 114 ? 1.374 14.590 6.636 1.00 70.50 114 ASP A C 1
ATOM 909 O O . ASP A 1 114 ? 0.282 14.974 7.058 1.00 70.50 114 ASP A O 1
ATOM 913 N N . ASN A 1 115 ? 1.470 13.745 5.605 1.00 68.94 115 ASN A N 1
ATOM 914 C CA . ASN A 1 115 ? 0.304 13.223 4.891 1.00 68.94 115 ASN A CA 1
ATOM 915 C C . ASN A 1 115 ? -0.505 12.258 5.765 1.00 68.94 115 ASN A C 1
ATOM 917 O O . ASN A 1 115 ? -1.730 12.308 5.732 1.00 68.94 115 ASN A O 1
ATOM 921 N N . GLN A 1 116 ? 0.147 11.446 6.606 1.00 68.06 116 GLN A N 1
ATOM 922 C CA . GLN A 1 116 ? -0.534 10.631 7.617 1.00 68.06 116 GLN A CA 1
ATOM 923 C C . GLN A 1 116 ? -1.274 11.492 8.641 1.00 68.06 116 GLN A C 1
ATOM 925 O O . GLN A 1 116 ? -2.395 11.160 9.022 1.00 68.06 116 GLN A O 1
ATOM 930 N N . SER A 1 117 ? -0.679 12.608 9.061 1.00 65.94 117 SER A N 1
ATOM 931 C CA . SER A 1 117 ? -1.303 13.533 10.011 1.00 65.94 117 SER A CA 1
ATOM 932 C C . SER A 1 117 ? -2.533 14.228 9.415 1.00 65.94 117 SER A C 1
ATOM 934 O O . SER A 1 117 ? -3.522 14.424 10.117 1.00 65.94 117 SER A O 1
ATOM 936 N N . LYS A 1 118 ? -2.511 14.561 8.116 1.00 68.62 118 LYS A N 1
ATOM 937 C CA . LYS A 1 118 ? -3.683 15.069 7.375 1.00 68.62 118 LYS A CA 1
ATOM 938 C C . LYS A 1 118 ? -4.753 13.989 7.172 1.00 68.62 118 LYS A C 1
ATOM 940 O O . LYS A 1 118 ? -5.935 14.252 7.369 1.00 68.62 118 LYS A O 1
ATOM 945 N N . LEU A 1 119 ? -4.346 12.749 6.893 1.00 68.50 119 LEU A N 1
ATOM 946 C CA . LEU A 1 119 ? -5.254 11.598 6.798 1.00 68.50 119 LEU A CA 1
ATOM 947 C C . LEU A 1 119 ? -6.016 11.356 8.100 1.00 68.50 119 LEU A C 1
ATOM 949 O O . LEU A 1 119 ? -7.226 11.163 8.081 1.00 68.50 119 LEU A O 1
ATOM 953 N N . GLN A 1 120 ? -5.323 11.426 9.240 1.00 65.75 120 GLN A N 1
ATOM 954 C CA . GLN A 1 120 ? -5.940 11.280 10.562 1.00 65.75 120 GLN A CA 1
ATOM 955 C C . GLN A 1 120 ? -6.960 12.380 10.876 1.00 65.75 120 GLN A C 1
ATOM 957 O O . GLN A 1 120 ? -7.870 12.144 11.667 1.00 65.75 120 GLN A O 1
ATOM 962 N N . LYS A 1 121 ? -6.844 13.554 10.245 1.00 67.38 121 LYS A N 1
ATOM 963 C CA . LYS A 1 121 ? -7.821 14.645 10.361 1.00 67.38 121 LYS A CA 1
ATOM 964 C C . LYS A 1 121 ? -9.058 14.450 9.475 1.00 67.38 121 LYS A C 1
ATOM 966 O O . LYS A 1 121 ? -10.017 15.194 9.634 1.00 67.38 121 LYS A O 1
ATOM 971 N N . GLY A 1 122 ? -9.068 13.434 8.608 1.00 64.31 122 GLY A N 1
ATOM 972 C CA . GLY A 1 122 ? -10.214 13.094 7.763 1.00 64.31 122 GLY A CA 1
ATOM 973 C C . GLY A 1 122 ? -10.239 13.801 6.407 1.00 64.31 122 GLY A C 1
ATOM 974 O O . GLY A 1 122 ? -11.276 13.794 5.748 1.00 64.31 122 GLY A O 1
ATOM 975 N N . ASP A 1 123 ? -9.120 14.381 5.959 1.00 74.06 123 ASP A N 1
ATOM 976 C CA . ASP A 1 123 ? -9.042 15.026 4.645 1.00 74.06 123 ASP A CA 1
ATOM 977 C C . ASP A 1 123 ? -9.060 13.984 3.513 1.00 74.06 123 ASP A C 1
ATOM 979 O O . ASP A 1 123 ? -8.031 13.441 3.100 1.00 74.06 123 ASP A O 1
ATOM 983 N N . VAL A 1 124 ? -10.251 13.726 2.966 1.00 71.19 124 VAL A N 1
ATOM 984 C CA . VAL A 1 124 ? -10.468 12.794 1.842 1.00 71.19 124 VAL A CA 1
ATOM 985 C C . VAL A 1 124 ? -9.749 13.257 0.562 1.00 71.19 124 VAL A C 1
ATOM 987 O O . VAL A 1 124 ? -9.354 12.431 -0.260 1.00 71.19 124 VAL A O 1
ATOM 990 N N . SER A 1 125 ? -9.492 14.563 0.409 1.00 75.50 125 SER A N 1
ATOM 991 C CA . SER A 1 125 ? -8.728 15.106 -0.728 1.00 75.50 125 SER A CA 1
ATOM 992 C C . SER A 1 125 ? -7.284 14.594 -0.752 1.00 75.50 125 SER A C 1
ATOM 994 O O . SER A 1 125 ? -6.796 14.159 -1.794 1.00 75.50 125 SER A O 1
ATOM 996 N N . ALA A 1 126 ? -6.626 14.544 0.413 1.00 76.50 126 ALA A N 1
ATOM 997 C CA . ALA A 1 126 ? -5.248 14.068 0.529 1.00 76.50 126 ALA A CA 1
ATOM 998 C C . ALA A 1 126 ? -5.123 12.571 0.189 1.00 76.50 126 ALA A C 1
ATOM 1000 O O . ALA A 1 126 ? -4.111 12.145 -0.366 1.00 76.50 126 ALA A O 1
ATOM 1001 N N . LEU A 1 127 ? -6.165 11.774 0.469 1.00 76.38 127 LEU A N 1
ATOM 1002 C CA . LEU A 1 127 ? -6.238 10.373 0.036 1.00 76.38 127 LEU A CA 1
ATOM 1003 C C . LEU A 1 127 ? -6.273 10.255 -1.491 1.00 76.38 127 LEU A C 1
ATOM 1005 O O . LEU A 1 127 ? -5.563 9.421 -2.047 1.00 76.38 127 LEU A O 1
ATOM 1009 N N . SER A 1 128 ? -7.086 11.077 -2.161 1.00 78.62 128 SER A N 1
ATOM 1010 C CA . SER A 1 128 ? -7.246 11.038 -3.621 1.00 78.62 128 SER A CA 1
ATOM 1011 C C . SER A 1 128 ? -5.958 11.430 -4.352 1.00 78.62 128 SER A C 1
ATOM 1013 O O . SER A 1 128 ? -5.542 10.757 -5.296 1.00 78.62 128 SER A O 1
ATOM 1015 N N . GLU A 1 129 ? -5.273 12.467 -3.868 1.00 82.50 129 GLU A N 1
ATOM 1016 C CA . GLU A 1 129 ? -3.980 12.909 -4.404 1.00 82.50 129 GLU A CA 1
ATOM 1017 C C . GLU A 1 129 ? -2.896 11.840 -4.227 1.00 82.50 129 GLU A C 1
ATOM 1019 O O . GLU A 1 129 ? -2.179 11.498 -5.174 1.00 82.50 129 GLU A O 1
ATOM 1024 N N . LEU A 1 130 ? -2.809 11.254 -3.027 1.00 81.75 130 LEU A N 1
ATOM 1025 C CA . LEU A 1 130 ? -1.834 10.209 -2.729 1.00 81.75 130 LEU A CA 1
ATOM 1026 C C . LEU A 1 130 ? -2.120 8.940 -3.542 1.00 81.75 130 LEU A C 1
ATOM 1028 O O . LEU A 1 130 ? -1.193 8.310 -4.054 1.00 81.75 130 LEU A O 1
ATOM 1032 N N . PHE A 1 131 ? -3.394 8.595 -3.726 1.00 82.88 131 PHE A N 1
ATOM 1033 C CA . PHE A 1 131 ? -3.810 7.505 -4.598 1.00 82.88 131 PHE A CA 1
ATOM 1034 C C . PHE A 1 131 ? -3.432 7.784 -6.061 1.00 82.88 131 PHE A C 1
ATOM 1036 O O . PHE A 1 131 ? -2.834 6.925 -6.702 1.00 82.88 131 PHE A O 1
ATOM 1043 N N . GLY A 1 132 ? -3.672 8.996 -6.571 1.00 82.00 132 GLY A N 1
ATOM 1044 C CA . GLY A 1 132 ? -3.299 9.397 -7.932 1.00 82.00 132 GLY A CA 1
ATOM 1045 C C . GLY A 1 132 ? -1.794 9.304 -8.212 1.00 82.00 132 GLY A C 1
ATOM 1046 O O . GLY A 1 132 ? -1.392 8.829 -9.274 1.00 82.00 132 GLY A O 1
ATOM 1047 N N . PHE A 1 133 ? -0.949 9.681 -7.248 1.00 83.12 133 PHE A N 1
ATOM 1048 C CA . PHE A 1 133 ? 0.509 9.552 -7.366 1.00 83.12 133 PHE A CA 1
ATOM 1049 C C . PHE A 1 133 ? 0.979 8.088 -7.362 1.00 83.12 133 PHE A C 1
ATOM 1051 O O . PHE A 1 133 ? 1.868 7.686 -8.129 1.00 83.12 133 PHE A O 1
ATOM 1058 N N . SER A 1 134 ? 0.378 7.291 -6.480 1.00 83.56 134 SER A N 1
ATOM 1059 C CA . SER A 1 134 ? 0.865 5.954 -6.137 1.00 83.56 134 SER A CA 1
ATOM 1060 C C . SER A 1 134 ? 0.260 4.849 -6.989 1.00 83.56 134 SER A C 1
ATOM 1062 O O . SER A 1 134 ? 0.718 3.714 -6.940 1.00 83.56 134 SER A O 1
ATOM 1064 N N . CYS A 1 135 ? -0.764 5.156 -7.775 1.00 80.06 135 CYS A N 1
ATOM 1065 C CA . CYS A 1 135 ? -1.418 4.177 -8.614 1.00 80.06 135 CYS A CA 1
ATOM 1066 C C . CYS A 1 135 ? -0.520 3.740 -9.795 1.00 80.06 135 CYS A C 1
ATOM 1068 O O . CYS A 1 135 ? 0.170 4.575 -10.401 1.00 80.06 135 CYS A O 1
ATOM 1070 N N . PRO A 1 136 ? -0.491 2.441 -10.164 1.00 80.75 136 PRO A N 1
ATOM 1071 C CA . PRO A 1 136 ? 0.053 2.023 -11.452 1.00 80.75 136 PRO A CA 1
ATOM 1072 C C . PRO A 1 136 ? -0.697 2.697 -12.609 1.00 80.75 136 PRO A C 1
ATOM 1074 O O . PRO A 1 136 ? -1.869 3.052 -12.495 1.00 80.75 136 PRO A O 1
ATOM 1077 N N . LYS A 1 137 ? -0.017 2.847 -13.751 1.00 76.12 137 LYS A N 1
ATOM 1078 C CA . LYS A 1 137 ? -0.658 3.327 -14.979 1.00 76.12 137 LYS A CA 1
ATOM 1079 C C . LYS A 1 137 ? -1.692 2.293 -15.420 1.00 76.12 137 LYS A C 1
ATOM 1081 O O . LYS A 1 137 ? -1.327 1.162 -15.736 1.00 76.12 137 LYS A O 1
ATOM 1086 N N . PHE A 1 138 ? -2.962 2.675 -15.427 1.00 69.38 138 PHE A N 1
ATOM 1087 C CA . PHE A 1 138 ? -4.025 1.808 -15.908 1.00 69.38 138 PHE A CA 1
ATOM 1088 C C . PHE A 1 138 ? -4.044 1.785 -17.430 1.00 69.38 138 PHE A C 1
ATOM 1090 O O . PHE A 1 138 ? -4.025 2.832 -18.077 1.00 69.38 138 PHE A O 1
ATOM 1097 N N . ILE A 1 139 ? -4.103 0.581 -17.985 1.00 63.25 139 ILE A N 1
ATOM 1098 C CA . ILE A 1 139 ? -4.278 0.359 -19.414 1.00 63.25 139 ILE A CA 1
ATOM 1099 C C . ILE A 1 139 ? -5.694 -0.185 -19.582 1.00 63.25 139 ILE A C 1
ATOM 1101 O O . ILE A 1 139 ? -5.998 -1.260 -19.067 1.00 63.25 139 ILE A O 1
ATOM 1105 N N . LEU A 1 140 ? -6.564 0.553 -20.273 1.00 57.66 140 LEU A N 1
ATOM 1106 C CA . LEU A 1 140 ? -7.742 -0.067 -20.872 1.00 57.66 140 LEU A CA 1
ATOM 1107 C C . LEU A 1 140 ? -7.301 -0.692 -22.201 1.00 57.66 140 LEU A C 1
ATOM 1109 O O . LEU A 1 140 ? -6.691 0.013 -23.007 1.00 57.66 140 LEU A O 1
ATOM 1113 N N . PRO A 1 141 ? -7.597 -1.976 -22.459 1.00 50.75 141 PRO A N 1
ATOM 1114 C CA . PRO A 1 141 ? -7.466 -2.529 -23.795 1.00 50.75 141 PRO A CA 1
ATOM 1115 C C . PRO A 1 141 ? -8.544 -1.881 -24.667 1.00 50.75 141 PRO A C 1
ATOM 1117 O O . PRO A 1 141 ? -9.714 -2.244 -24.584 1.00 50.75 141 PRO A O 1
ATOM 1120 N N . ALA A 1 142 ? -8.170 -0.890 -25.469 1.00 53.03 142 ALA A N 1
ATOM 1121 C CA . ALA A 1 142 ? -9.005 -0.429 -26.566 1.00 53.03 142 ALA A CA 1
ATOM 1122 C C . ALA A 1 142 ? -8.507 -1.119 -27.837 1.00 53.03 142 ALA A C 1
ATOM 1124 O O . ALA A 1 142 ? -7.355 -0.944 -28.235 1.00 53.03 142 ALA A O 1
ATOM 1125 N N . VAL A 1 143 ? -9.368 -1.916 -28.466 1.00 51.38 143 VAL A N 1
ATOM 1126 C CA . VAL A 1 143 ? -9.223 -2.199 -29.894 1.00 51.38 143 VAL A CA 1
ATOM 1127 C C . VAL A 1 143 ? -9.464 -0.862 -30.582 1.00 51.38 143 VAL A C 1
ATOM 1129 O O . VAL A 1 143 ? -10.563 -0.320 -30.487 1.00 51.38 143 VAL A O 1
ATOM 1132 N N . ALA A 1 144 ? -8.430 -0.294 -31.198 1.00 50.31 144 ALA A N 1
ATOM 1133 C CA . ALA A 1 144 ? -8.603 0.856 -32.068 1.00 50.31 144 ALA A CA 1
ATOM 1134 C C . ALA A 1 144 ? -9.483 0.407 -33.242 1.00 50.31 144 ALA A C 1
ATOM 1136 O O . ALA A 1 144 ? -9.032 -0.327 -34.117 1.00 50.31 144 ALA A O 1
ATOM 1137 N N . VAL A 1 145 ? -10.760 0.780 -33.217 1.00 53.31 145 VAL A N 1
ATOM 1138 C CA . VAL A 1 145 ? -11.581 0.778 -34.423 1.00 53.31 145 VAL A CA 1
ATOM 1139 C C . VAL A 1 145 ? -11.224 2.071 -35.149 1.00 53.31 145 VAL A C 1
ATOM 1141 O O . VAL A 1 145 ? -11.321 3.155 -34.576 1.00 53.31 145 VAL A O 1
ATOM 1144 N N . GLU A 1 146 ? -10.709 1.930 -36.366 1.00 45.00 146 GLU A N 1
ATOM 1145 C CA . GLU A 1 146 ? -10.258 3.014 -37.241 1.00 45.00 146 GLU A CA 1
ATOM 1146 C C . GLU A 1 146 ? -11.289 4.163 -37.296 1.00 45.00 146 GLU A C 1
ATOM 1148 O O . GLU A 1 146 ? -12.397 3.971 -37.795 1.00 45.00 146 GLU A O 1
ATOM 1153 N N . GLY A 1 147 ? -10.927 5.362 -36.816 1.00 51.81 147 GLY A N 1
ATOM 1154 C CA . GLY A 1 147 ? -11.621 6.605 -37.189 1.00 51.81 147 GLY A CA 1
ATOM 1155 C C . GLY A 1 147 ? -12.145 7.525 -36.080 1.00 51.81 147 GLY A C 1
ATOM 1156 O O . GLY A 1 147 ? -12.496 8.658 -36.400 1.00 51.81 147 GLY A O 1
ATOM 1157 N N . GLU A 1 148 ? -12.165 7.134 -34.804 1.00 50.47 148 GLU A N 1
ATOM 1158 C CA . GLU A 1 148 ? -12.558 8.055 -33.721 1.00 50.47 148 GLU A CA 1
ATOM 1159 C C . GLU A 1 148 ? -11.348 8.580 -32.942 1.00 50.47 148 GLU A C 1
ATOM 1161 O O . GLU A 1 148 ? -10.378 7.863 -32.688 1.00 50.47 148 GLU A O 1
ATOM 1166 N N . ALA A 1 149 ? -11.395 9.876 -32.605 1.00 47.19 149 ALA A N 1
ATOM 1167 C CA . ALA A 1 149 ? -10.346 10.576 -31.872 1.00 47.19 149 ALA A CA 1
ATOM 1168 C C . ALA A 1 149 ? -9.928 9.767 -30.641 1.00 47.19 149 ALA A C 1
ATOM 1170 O O . ALA A 1 149 ? -10.780 9.205 -29.961 1.00 47.19 149 ALA A O 1
ATOM 1171 N N . VAL A 1 150 ? -8.625 9.721 -30.351 1.00 53.66 150 VAL A N 1
ATOM 1172 C CA . VAL A 1 150 ? -8.041 9.046 -29.183 1.00 53.66 150 VAL A CA 1
ATOM 1173 C C . VAL A 1 150 ? -8.575 9.717 -27.913 1.00 53.66 150 VAL A C 1
ATOM 1175 O O . VAL A 1 150 ? -7.938 10.594 -27.333 1.00 53.66 150 VAL A O 1
ATOM 1178 N N . VAL A 1 151 ? -9.799 9.369 -27.517 1.00 52.28 151 VAL A N 1
ATOM 1179 C CA . VAL A 1 151 ? -10.438 9.888 -26.315 1.00 52.28 151 VAL A CA 1
ATOM 1180 C C . VAL A 1 151 ? -9.582 9.436 -25.140 1.00 52.28 151 VAL A C 1
ATOM 1182 O O . VAL A 1 151 ? -9.012 8.348 -25.148 1.00 52.28 151 VAL A O 1
ATOM 1185 N N . HIS A 1 152 ? -9.448 10.306 -24.147 1.00 53.62 152 HIS A N 1
ATOM 1186 C CA . HIS A 1 152 ? -8.655 10.160 -22.929 1.00 53.62 152 HIS A CA 1
ATOM 1187 C C . HIS A 1 152 ? -9.048 8.935 -22.057 1.00 53.62 152 HIS A C 1
ATOM 1189 O O . HIS A 1 152 ? -9.425 9.075 -20.895 1.00 53.62 152 HIS A O 1
ATOM 1195 N N . CYS A 1 153 ? -8.926 7.710 -22.574 1.00 59.22 153 CYS A N 1
ATOM 1196 C CA . CYS A 1 153 ? -9.341 6.469 -21.917 1.00 59.22 153 CYS A CA 1
ATOM 1197 C C . CYS A 1 153 ? -8.502 6.147 -20.672 1.00 59.22 153 CYS A C 1
ATOM 1199 O O . CYS A 1 153 ? -8.984 5.495 -19.748 1.00 59.22 153 CYS A O 1
ATOM 1201 N N . SER A 1 154 ? -7.252 6.617 -20.613 1.00 62.81 154 SER A N 1
ATOM 1202 C CA . SER A 1 154 ? -6.388 6.449 -19.437 1.00 62.81 154 SER A CA 1
ATOM 1203 C C . SER A 1 154 ? -6.860 7.285 -18.242 1.00 62.81 154 SER A C 1
ATOM 1205 O O . SER A 1 154 ? -6.777 6.828 -17.101 1.00 62.81 154 SER A O 1
ATOM 1207 N N . ALA A 1 155 ? -7.400 8.482 -18.496 1.00 69.94 155 ALA A N 1
ATOM 1208 C CA . ALA A 1 155 ? -7.972 9.341 -17.463 1.00 69.94 155 ALA A CA 1
ATOM 1209 C C . ALA A 1 155 ? -9.297 8.765 -16.944 1.00 69.94 155 ALA A C 1
ATOM 1211 O O . ALA A 1 155 ? -9.529 8.736 -15.737 1.00 69.94 155 ALA A O 1
ATOM 1212 N N . GLU A 1 156 ? -10.118 8.214 -17.840 1.00 75.38 156 GLU A N 1
ATOM 1213 C CA . GLU A 1 156 ? -11.360 7.540 -17.463 1.00 75.38 156 GLU A CA 1
ATOM 1214 C C . GLU A 1 156 ? -11.099 6.281 -16.611 1.00 75.38 156 GLU A C 1
ATOM 1216 O O . GLU A 1 156 ? -11.785 6.043 -15.616 1.00 75.38 156 GLU A O 1
ATOM 1221 N N . ALA A 1 157 ? -10.057 5.505 -16.939 1.00 76.38 157 ALA A N 1
ATOM 1222 C CA . ALA A 1 157 ? -9.608 4.363 -16.138 1.00 76.38 157 ALA A CA 1
ATOM 1223 C C . ALA A 1 157 ? -9.295 4.762 -14.691 1.00 76.38 157 ALA A C 1
ATOM 1225 O O . ALA A 1 157 ? -9.752 4.126 -13.739 1.00 76.38 157 ALA A O 1
ATOM 1226 N N . LEU A 1 158 ? -8.513 5.836 -14.545 1.00 78.25 158 LEU A N 1
ATOM 1227 C CA . LEU A 1 158 ? -8.102 6.369 -13.255 1.00 78.25 158 LEU A CA 1
ATOM 1228 C C . LEU A 1 158 ? -9.310 6.871 -12.465 1.00 78.25 158 LEU A C 1
ATOM 1230 O O . LEU A 1 158 ? -9.423 6.560 -11.284 1.00 78.25 158 LEU A O 1
ATOM 1234 N N . GLN A 1 159 ? -10.241 7.570 -13.116 1.00 81.62 159 GLN A N 1
ATOM 1235 C CA . GLN A 1 159 ? -11.460 8.065 -12.481 1.00 81.62 159 GLN A CA 1
ATOM 1236 C C . GLN A 1 159 ? -12.354 6.922 -11.978 1.00 81.62 159 GLN A C 1
ATOM 1238 O O . GLN A 1 159 ? -12.863 6.979 -10.857 1.00 81.62 159 GLN A O 1
ATOM 1243 N N . ARG A 1 160 ? -12.519 5.849 -12.763 1.00 81.81 160 ARG A N 1
ATOM 1244 C CA . ARG A 1 160 ? -13.275 4.656 -12.336 1.00 81.81 160 ARG A CA 1
ATOM 1245 C C . ARG A 1 160 ? -12.642 3.994 -11.110 1.00 81.81 160 ARG A C 1
ATOM 1247 O O . ARG A 1 160 ? -13.352 3.598 -10.190 1.00 81.81 160 ARG A O 1
ATOM 1254 N N . GLN A 1 161 ? -11.315 3.910 -11.075 1.00 83.81 161 GLN A N 1
ATOM 1255 C CA . GLN A 1 161 ? -10.566 3.316 -9.965 1.00 83.81 161 GLN A CA 1
ATOM 1256 C C . GLN A 1 161 ? -10.571 4.209 -8.718 1.00 83.81 161 GLN A C 1
ATOM 1258 O O . GLN A 1 161 ? -10.736 3.709 -7.610 1.00 83.81 161 GLN A O 1
ATOM 1263 N N . GLN A 1 162 ? -10.488 5.531 -8.888 1.00 83.38 162 GLN A N 1
ATOM 1264 C CA . GLN A 1 162 ? -10.683 6.496 -7.804 1.00 83.38 162 GLN A CA 1
ATOM 1265 C C . GLN A 1 162 ? -12.081 6.381 -7.198 1.00 83.38 162 GLN A C 1
ATOM 1267 O O . GLN A 1 162 ? -12.207 6.360 -5.979 1.00 83.38 162 GLN A O 1
ATOM 1272 N N . LYS A 1 163 ? -13.122 6.228 -8.026 1.00 86.12 163 LYS A N 1
ATOM 1273 C CA . LYS A 1 163 ? -14.487 5.996 -7.542 1.00 86.12 163 LYS A CA 1
ATOM 1274 C C . LYS A 1 163 ? -14.586 4.704 -6.724 1.00 86.12 163 LYS A C 1
ATOM 1276 O O . LYS A 1 163 ? -15.081 4.740 -5.603 1.00 86.12 163 LYS A O 1
ATOM 1281 N N . ALA A 1 164 ? -14.053 3.592 -7.237 1.00 85.38 164 ALA A N 1
ATOM 1282 C CA . ALA A 1 164 ? -14.021 2.321 -6.506 1.00 85.38 164 ALA A CA 1
ATOM 1283 C C . ALA A 1 164 ? -13.267 2.440 -5.167 1.00 85.38 164 ALA A C 1
ATOM 1285 O O . ALA A 1 164 ? -13.701 1.900 -4.147 1.00 85.38 164 ALA A O 1
ATOM 1286 N N . PHE A 1 165 ? -12.170 3.200 -5.149 1.00 84.38 165 PHE A N 1
ATOM 1287 C CA . PHE A 1 165 ? -11.419 3.499 -3.936 1.00 84.38 165 PHE A CA 1
ATOM 1288 C C . PHE A 1 165 ? -12.233 4.346 -2.942 1.00 84.38 165 PHE A C 1
ATOM 1290 O O . PHE A 1 165 ? -12.272 4.015 -1.758 1.00 84.38 165 PHE A O 1
ATOM 1297 N N . SER A 1 166 ? -12.935 5.390 -3.393 1.00 83.69 166 SER A N 1
ATOM 1298 C CA . SER A 1 166 ? -13.829 6.188 -2.542 1.00 83.69 166 SER A CA 1
ATOM 1299 C C . SER A 1 166 ? -14.939 5.338 -1.917 1.00 83.69 166 SER A C 1
ATOM 1301 O O . SER A 1 166 ? -15.185 5.450 -0.715 1.00 83.69 166 SER A O 1
ATOM 1303 N N . ASP A 1 167 ? -15.546 4.434 -2.689 1.00 86.19 167 ASP A N 1
ATOM 1304 C CA . ASP A 1 167 ? -16.576 3.511 -2.199 1.00 86.19 167 ASP A CA 1
ATOM 1305 C C . ASP A 1 167 ? -16.010 2.512 -1.170 1.00 86.19 167 ASP A C 1
ATOM 1307 O O . ASP A 1 167 ? -16.672 2.150 -0.194 1.00 86.19 167 ASP A O 1
ATOM 1311 N N . MET A 1 168 ? -14.764 2.063 -1.350 1.00 84.81 168 MET A N 1
ATOM 1312 C CA . MET A 1 168 ? -14.051 1.243 -0.364 1.00 84.81 168 MET A CA 1
ATOM 1313 C C . MET A 1 168 ? -13.777 2.021 0.934 1.00 84.81 168 MET A C 1
ATOM 1315 O O . MET A 1 168 ? -14.043 1.504 2.020 1.00 84.81 168 MET A O 1
ATOM 1319 N N . VAL A 1 169 ? -13.292 3.264 0.850 1.00 84.00 169 VAL A N 1
ATOM 1320 C CA . VAL A 1 169 ? -13.027 4.119 2.024 1.00 84.00 169 VAL A CA 1
ATOM 1321 C C . VAL A 1 169 ? -14.317 4.393 2.803 1.00 84.00 169 VAL A C 1
ATOM 1323 O O . VAL A 1 169 ? -14.336 4.265 4.029 1.00 84.00 169 VAL A O 1
ATOM 1326 N N . ALA A 1 170 ? -15.415 4.679 2.100 1.00 84.38 170 ALA A N 1
ATOM 1327 C CA . ALA A 1 170 ? -16.725 4.884 2.709 1.00 84.38 170 ALA A CA 1
ATOM 1328 C C . ALA A 1 170 ? -17.246 3.631 3.436 1.00 84.38 170 ALA A C 1
ATOM 1330 O O . ALA A 1 170 ? -17.925 3.745 4.453 1.00 84.38 170 ALA A O 1
ATOM 1331 N N . ARG A 1 171 ? -16.913 2.422 2.970 1.00 83.12 171 ARG A N 1
ATOM 1332 C CA . ARG A 1 171 ? -17.239 1.178 3.692 1.00 83.12 171 ARG A CA 1
ATOM 1333 C C . ARG A 1 171 ? -16.327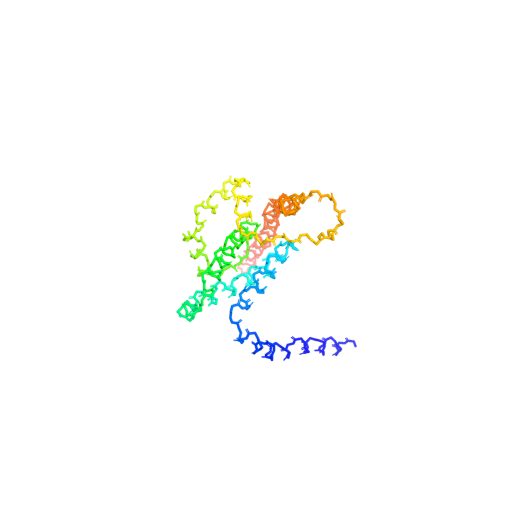 0.959 4.904 1.00 83.12 171 ARG A C 1
ATOM 1335 O O . ARG A 1 171 ? -16.791 0.538 5.963 1.00 83.12 171 ARG A O 1
ATOM 1342 N N . GLN A 1 172 ? -15.045 1.292 4.780 1.00 80.25 172 GLN A N 1
ATOM 1343 C CA . GLN A 1 172 ? -14.032 1.109 5.826 1.00 80.25 172 GLN A CA 1
ATOM 1344 C C . GLN A 1 172 ? -14.213 2.041 7.035 1.00 80.25 172 GLN A C 1
ATOM 1346 O O . GLN A 1 172 ? -13.897 1.636 8.154 1.00 80.25 172 GLN A O 1
ATOM 1351 N N . GLN A 1 173 ? -14.778 3.241 6.859 1.00 79.69 173 GLN A N 1
ATOM 1352 C CA . GLN A 1 173 ? -14.951 4.220 7.948 1.00 79.69 173 GLN A CA 1
ATOM 1353 C C . GLN A 1 173 ? -15.768 3.693 9.147 1.00 79.69 173 GLN A C 1
ATOM 1355 O O . GLN A 1 173 ? -15.559 4.119 10.282 1.00 79.69 173 GLN A O 1
ATOM 1360 N N . HIS A 1 174 ? -16.676 2.736 8.925 1.00 77.31 174 HIS A N 1
ATOM 1361 C CA . HIS A 1 174 ? -17.532 2.175 9.976 1.00 77.31 174 HIS A CA 1
ATOM 1362 C C . HIS A 1 174 ? -16.861 1.036 10.770 1.00 77.31 174 HIS A C 1
ATOM 1364 O O . HIS A 1 174 ? -17.279 0.722 11.888 1.00 77.31 174 HIS A O 1
ATOM 1370 N N . ILE A 1 175 ? -15.792 0.429 10.239 1.00 80.94 175 ILE A N 1
ATOM 1371 C CA . ILE A 1 175 ? -15.127 -0.747 10.827 1.00 80.94 175 ILE A CA 1
ATOM 1372 C C . ILE A 1 175 ? -14.503 -0.464 12.210 1.00 80.94 175 ILE A C 1
ATOM 1374 O O . ILE A 1 175 ? -14.685 -1.284 13.120 1.00 80.94 175 ILE A O 1
ATOM 1378 N N . PRO A 1 176 ? -13.809 0.670 12.452 1.00 79.44 176 PRO A N 1
ATOM 1379 C CA . PRO A 1 176 ? -13.260 0.981 13.773 1.00 79.44 176 PRO A CA 1
ATOM 1380 C C . PRO A 1 176 ? -14.335 1.127 14.858 1.00 79.44 176 PRO A C 1
ATOM 1382 O O . PRO A 1 176 ? -14.129 0.663 15.982 1.00 79.44 176 PRO A O 1
ATOM 1385 N N . ALA A 1 177 ? -15.490 1.711 14.519 1.00 81.12 177 ALA A N 1
ATOM 1386 C CA . ALA A 1 177 ? -16.611 1.874 15.443 1.00 81.12 177 ALA A CA 1
ATOM 1387 C C . ALA A 1 177 ? -17.164 0.509 15.876 1.00 81.12 177 ALA A C 1
ATOM 1389 O O . ALA A 1 177 ? -17.216 0.214 17.071 1.00 81.12 177 ALA A O 1
ATOM 1390 N N . VAL A 1 178 ? -17.459 -0.375 14.915 1.00 83.94 178 VAL A N 1
ATOM 1391 C CA . VAL A 1 178 ? -17.913 -1.752 15.185 1.00 83.94 178 VAL A CA 1
ATOM 1392 C C . VAL A 1 178 ? -16.895 -2.513 16.038 1.00 83.94 178 VAL A C 1
ATOM 1394 O O . VAL A 1 178 ? -17.255 -3.167 17.019 1.00 83.94 178 VAL A O 1
ATOM 1397 N N . ARG A 1 179 ? -15.598 -2.381 15.733 1.00 81.44 179 ARG A N 1
ATOM 1398 C CA . ARG A 1 179 ? -14.531 -3.024 16.510 1.00 81.44 179 ARG A CA 1
ATOM 1399 C C . ARG A 1 179 ? -14.465 -2.510 17.952 1.00 81.44 179 ARG A C 1
ATOM 1401 O O . ARG A 1 179 ? -14.169 -3.300 18.849 1.00 81.44 179 ARG A O 1
ATOM 1408 N N . SER A 1 180 ? -14.722 -1.223 18.184 1.00 82.81 180 SER A N 1
ATOM 1409 C CA . SER A 1 180 ? -14.811 -0.642 19.530 1.00 82.81 180 SER A CA 1
ATOM 1410 C C . SER A 1 180 ? -15.987 -1.231 20.315 1.00 82.81 180 SER A C 1
ATOM 1412 O O . SER A 1 180 ? -15.792 -1.707 21.435 1.00 82.81 180 SER A O 1
ATOM 1414 N N . TYR A 1 181 ? -17.171 -1.317 19.694 1.00 85.75 181 TYR A N 1
ATOM 1415 C CA . TYR A 1 181 ? -18.348 -1.935 20.310 1.00 85.75 181 TYR A CA 1
ATOM 1416 C C . TYR A 1 181 ? -18.087 -3.397 20.696 1.00 85.75 181 TYR A C 1
ATOM 1418 O O . TYR A 1 181 ? -18.289 -3.770 21.849 1.00 85.75 181 TYR A O 1
ATOM 1426 N N . ILE A 1 182 ? -17.543 -4.215 19.788 1.00 84.31 182 ILE A N 1
ATOM 1427 C CA . ILE A 1 182 ? -17.232 -5.630 20.071 1.00 84.31 182 ILE A CA 1
ATOM 1428 C C . ILE A 1 182 ? -16.209 -5.768 21.210 1.00 84.31 182 ILE A C 1
ATOM 1430 O O . ILE A 1 182 ? -16.351 -6.635 22.075 1.00 84.31 182 ILE A O 1
ATOM 1434 N N . LYS A 1 183 ? -15.178 -4.910 21.248 1.00 82.75 183 LYS A N 1
ATOM 1435 C CA . LYS A 1 183 ? -14.206 -4.895 22.354 1.00 82.75 183 LYS A CA 1
ATOM 1436 C C . LYS A 1 183 ? -14.874 -4.578 23.692 1.00 82.75 183 LYS A C 1
ATOM 1438 O O . LYS A 1 183 ? -14.537 -5.217 24.688 1.00 82.75 183 LYS A O 1
ATOM 1443 N N . LEU A 1 184 ? -15.803 -3.621 23.714 1.00 82.62 184 LEU A N 1
ATOM 1444 C CA . LEU A 1 184 ? -16.528 -3.241 24.922 1.00 82.62 184 LEU A CA 1
ATOM 1445 C C . LEU A 1 184 ? -17.380 -4.405 25.439 1.00 82.62 184 LEU A C 1
ATOM 1447 O O . LEU A 1 184 ? -17.235 -4.772 26.604 1.00 82.62 184 LEU A O 1
ATOM 1451 N N . TYR A 1 185 ? -18.171 -5.045 24.574 1.00 79.94 185 TYR A N 1
ATOM 1452 C CA . TYR A 1 185 ? -18.993 -6.200 24.952 1.00 79.94 185 TYR A CA 1
ATOM 1453 C C . TYR A 1 185 ? -18.151 -7.370 25.472 1.00 79.94 185 TYR A C 1
ATOM 1455 O O . TYR A 1 185 ? -18.422 -7.888 26.553 1.00 79.94 185 TYR A O 1
ATOM 1463 N N . ARG A 1 186 ? -17.035 -7.693 24.804 1.00 81.31 186 ARG A N 1
ATOM 1464 C CA . ARG A 1 186 ? -16.088 -8.703 25.307 1.00 81.31 186 ARG A CA 1
ATOM 1465 C C . ARG A 1 186 ? -15.525 -8.348 26.690 1.00 81.31 186 ARG A C 1
ATOM 1467 O O . ARG A 1 186 ? -15.288 -9.234 27.505 1.00 81.31 186 ARG A O 1
ATOM 1474 N N . SER A 1 187 ? -15.264 -7.068 26.958 1.00 77.31 187 SER A N 1
ATOM 1475 C CA . SER A 1 187 ? -14.708 -6.624 28.242 1.00 77.31 187 SER A CA 1
ATOM 1476 C C . SER A 1 187 ? -15.715 -6.674 29.398 1.00 77.31 187 SER A C 1
ATOM 1478 O O . SER A 1 187 ? -15.305 -6.854 30.546 1.00 77.31 187 SER A O 1
ATOM 1480 N N . ILE A 1 188 ? -17.015 -6.542 29.108 1.00 77.06 188 ILE A N 1
ATOM 1481 C CA . ILE A 1 188 ? -18.085 -6.587 30.111 1.00 77.06 188 ILE A CA 1
ATOM 1482 C C . ILE A 1 188 ? -18.266 -8.017 30.621 1.00 77.06 188 ILE A C 1
ATOM 1484 O O . ILE A 1 188 ? -18.256 -8.208 31.835 1.00 77.06 188 ILE A O 1
ATOM 1488 N N . ASP A 1 189 ? -18.310 -9.014 29.735 1.00 66.19 189 ASP A N 1
ATOM 1489 C CA . ASP A 1 189 ? -18.437 -10.422 30.138 1.00 66.19 189 ASP A CA 1
ATOM 1490 C C . ASP A 1 189 ? -17.235 -10.900 30.960 1.00 66.19 189 ASP A C 1
ATOM 1492 O O . ASP A 1 189 ? -17.399 -11.519 32.011 1.00 66.19 189 ASP A O 1
ATOM 1496 N N . VAL A 1 190 ? -16.011 -10.544 30.552 1.00 66.06 190 VAL A N 1
ATOM 1497 C CA . VAL A 1 190 ? -14.795 -10.900 31.305 1.00 66.06 190 VAL A CA 1
ATOM 1498 C C . VAL A 1 190 ? -14.778 -10.234 32.683 1.00 66.06 190 VAL A C 1
ATOM 1500 O O . VAL A 1 190 ? -14.408 -10.872 33.666 1.00 66.06 190 VAL A O 1
ATOM 1503 N N . ARG A 1 191 ? -15.200 -8.967 32.788 1.00 65.50 191 ARG A N 1
ATOM 1504 C CA . ARG A 1 191 ? -15.254 -8.244 34.069 1.00 65.50 191 ARG A CA 1
ATOM 1505 C C . ARG A 1 191 ? -16.376 -8.753 34.974 1.00 65.50 191 ARG A C 1
ATOM 1507 O O . ARG A 1 191 ? -16.196 -8.810 36.188 1.00 65.50 191 ARG A O 1
ATOM 1514 N N . ALA A 1 192 ? -17.529 -9.100 34.409 1.00 68.50 192 ALA A N 1
ATOM 1515 C CA . ALA A 1 192 ? -18.632 -9.700 35.149 1.00 68.50 192 ALA A CA 1
ATOM 1516 C C . ALA A 1 192 ? -18.219 -11.069 35.707 1.00 68.50 192 ALA A C 1
ATOM 1518 O O . ALA A 1 192 ? -18.405 -11.326 36.896 1.00 68.50 192 ALA A O 1
ATOM 1519 N N . HIS A 1 193 ? -17.556 -11.894 34.892 1.00 60.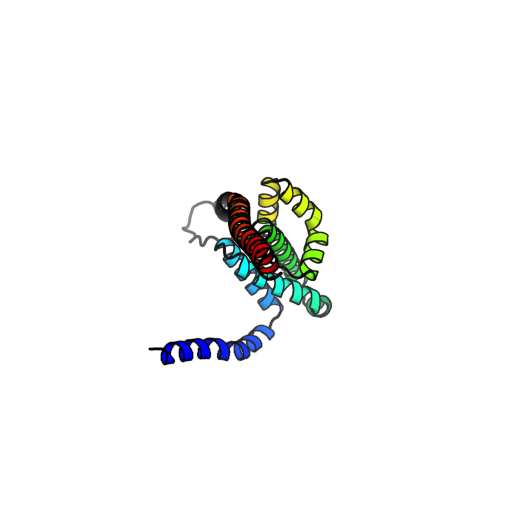44 193 HIS A N 1
ATOM 1520 C CA . HIS A 1 193 ? -17.013 -13.175 35.331 1.00 60.44 193 HIS A CA 1
ATOM 1521 C C . HIS A 1 193 ? -15.908 -12.998 36.389 1.00 60.44 193 HIS A C 1
ATOM 1523 O O . HIS A 1 193 ? -15.940 -13.655 37.426 1.00 60.44 193 HIS A O 1
ATOM 1529 N N . SER A 1 194 ? -14.979 -12.049 36.203 1.00 61.94 194 SER A N 1
ATOM 1530 C CA . SER A 1 194 ? -13.903 -11.799 37.176 1.00 61.94 194 SER A CA 1
ATOM 1531 C C . SER A 1 194 ? -14.419 -11.268 38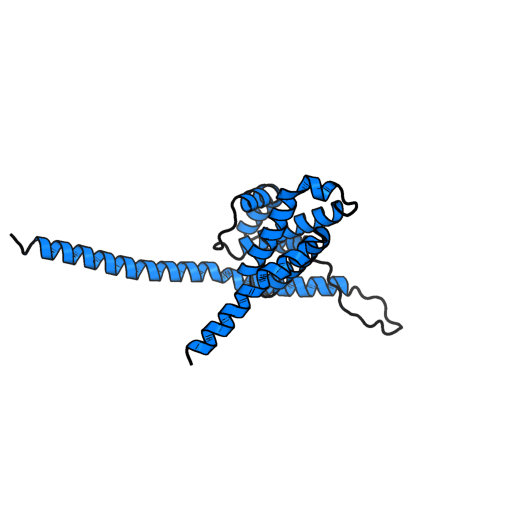.518 1.00 61.94 194 SER A C 1
ATOM 1533 O O . SER A 1 194 ? -13.880 -11.626 39.564 1.00 61.94 194 SER A O 1
ATOM 1535 N N . ARG A 1 195 ? -15.467 -10.428 38.522 1.00 60.69 195 ARG A N 1
ATOM 1536 C CA . ARG A 1 195 ? -16.115 -9.968 39.763 1.00 60.69 195 ARG A CA 1
ATOM 1537 C C . ARG A 1 195 ? -16.791 -11.110 40.506 1.00 60.69 195 ARG A C 1
ATOM 1539 O O . ARG A 1 195 ? -16.692 -11.157 41.726 1.00 60.69 195 ARG A O 1
ATOM 1546 N N . ASN A 1 196 ? -17.452 -12.017 39.790 1.00 60.66 196 ASN A N 1
ATOM 1547 C CA . ASN A 1 196 ? -18.138 -13.140 40.420 1.00 60.66 196 ASN A CA 1
ATOM 1548 C C . ASN A 1 196 ? -17.137 -14.099 41.085 1.00 60.66 196 ASN A C 1
ATOM 1550 O O . ASN A 1 196 ? -17.323 -14.470 42.237 1.00 60.66 196 ASN A O 1
ATOM 1554 N N . VAL A 1 197 ? -16.004 -14.372 40.426 1.00 66.00 197 VAL A N 1
ATOM 1555 C CA . VAL A 1 197 ? -14.906 -15.179 40.992 1.00 66.00 197 VAL A CA 1
ATOM 1556 C C . VAL A 1 197 ? -14.314 -14.555 42.269 1.00 66.00 197 VAL A C 1
ATOM 1558 O O . VAL A 1 197 ? -14.061 -15.267 43.242 1.00 66.00 197 VAL A O 1
ATOM 1561 N N . LEU A 1 198 ? -14.134 -13.228 42.313 1.00 60.22 198 LEU A N 1
ATOM 1562 C CA . LEU A 1 198 ? -13.641 -12.526 43.511 1.00 60.22 198 LEU A CA 1
ATOM 1563 C C . LEU A 1 198 ? -14.643 -12.557 44.677 1.00 60.22 198 LEU A C 1
ATOM 1565 O O . LEU A 1 198 ? -14.237 -12.699 45.830 1.00 60.22 198 LEU A O 1
ATOM 1569 N N . LEU A 1 199 ? -15.945 -12.462 44.394 1.00 58.72 199 LEU A N 1
ATOM 1570 C CA . LEU A 1 199 ? -16.994 -12.526 45.416 1.00 58.72 199 LEU A CA 1
ATOM 1571 C C . LEU A 1 199 ? -17.174 -13.948 45.968 1.00 58.72 199 LEU A C 1
ATOM 1573 O O . LEU A 1 199 ? -17.323 -14.115 47.178 1.00 58.72 199 LEU A O 1
ATOM 1577 N N . THR A 1 200 ? -17.066 -14.982 45.126 1.00 57.38 200 THR A N 1
ATOM 1578 C CA . THR A 1 200 ? -17.069 -16.379 45.588 1.00 57.38 200 THR A CA 1
ATOM 1579 C C . THR A 1 200 ? -15.814 -16.733 46.386 1.00 57.38 200 THR A C 1
ATOM 1581 O O . THR A 1 200 ? -15.913 -17.444 47.380 1.00 57.38 200 THR A O 1
ATOM 1584 N N . GLY A 1 201 ? -14.644 -16.181 46.039 1.00 54.56 201 GLY A N 1
ATOM 1585 C CA . GLY A 1 201 ? -13.421 -16.363 46.831 1.00 54.56 201 GLY A CA 1
ATOM 1586 C C . GLY A 1 201 ? -13.515 -15.751 48.236 1.00 54.56 201 GLY A C 1
ATOM 1587 O O . GLY A 1 201 ? -13.019 -16.328 49.200 1.00 54.56 201 GLY A O 1
ATOM 1588 N N . HIS A 1 202 ? -14.213 -14.619 48.380 1.00 51.84 202 HIS A N 1
ATOM 1589 C CA . HIS A 1 202 ? -14.406 -13.963 49.677 1.00 51.84 202 HIS A CA 1
ATOM 1590 C C . HIS A 1 202 ? -15.464 -14.657 50.559 1.00 51.84 202 HIS A C 1
ATOM 1592 O O . HIS A 1 202 ? -15.368 -14.604 51.784 1.00 51.84 202 HIS A O 1
ATOM 1598 N N . HIS A 1 203 ? -16.447 -15.341 49.959 1.00 48.44 203 HIS A N 1
ATOM 1599 C CA . HIS A 1 203 ? -17.418 -16.163 50.693 1.00 48.44 203 HIS A CA 1
ATOM 1600 C C . HIS A 1 203 ? -16.832 -17.498 51.174 1.00 48.44 203 HIS A C 1
ATOM 1602 O O . HIS A 1 203 ? -17.164 -17.939 52.270 1.00 48.44 203 HIS A O 1
ATOM 1608 N N . ILE A 1 204 ? -15.923 -18.113 50.409 1.00 50.59 204 ILE A N 1
ATOM 1609 C CA . ILE A 1 204 ? -15.252 -19.361 50.815 1.00 50.59 204 ILE A CA 1
ATOM 1610 C C . ILE A 1 204 ? -14.248 -19.102 51.955 1.00 50.59 204 ILE A C 1
ATOM 1612 O O . ILE A 1 204 ? -14.128 -19.922 52.859 1.00 50.59 204 ILE A O 1
ATOM 1616 N N . ALA A 1 205 ? -13.596 -17.933 51.991 1.00 48.75 205 ALA A N 1
ATOM 1617 C CA . ALA A 1 205 ? -12.675 -17.567 53.075 1.00 48.75 205 ALA A CA 1
ATOM 1618 C C . ALA A 1 205 ? -13.366 -17.208 54.409 1.00 48.75 205 ALA A C 1
ATOM 1620 O O . ALA A 1 205 ? -12.731 -17.271 55.456 1.00 48.75 205 ALA A O 1
ATOM 1621 N N . LYS A 1 206 ? -14.657 -16.844 54.397 1.00 50.03 206 LYS A N 1
ATOM 1622 C CA . LYS A 1 206 ? -15.438 -16.530 55.613 1.00 50.03 206 LYS A CA 1
ATOM 1623 C C . LYS A 1 206 ? -16.255 -17.708 56.156 1.00 50.03 206 LYS A C 1
ATOM 1625 O O . LYS A 1 206 ? -16.874 -17.566 57.200 1.00 50.03 206 LYS A O 1
ATOM 1630 N N . GLY A 1 207 ? -16.267 -18.848 55.461 1.00 47.00 207 GLY A N 1
ATOM 1631 C CA . GLY A 1 207 ? -16.925 -20.084 55.904 1.00 47.00 207 GLY A CA 1
ATOM 1632 C C . GLY A 1 207 ? -15.977 -21.118 56.523 1.00 47.00 207 GLY A C 1
ATOM 1633 O O . GLY A 1 207 ? -16.381 -22.264 56.689 1.00 47.00 207 GLY A O 1
ATOM 1634 N N . PHE A 1 208 ? -14.723 -20.747 56.804 1.00 45.06 208 PHE A N 1
ATOM 1635 C CA . PHE A 1 208 ? -13.681 -21.655 57.307 1.00 45.06 208 PHE A CA 1
ATOM 1636 C C . PHE A 1 208 ? -13.003 -21.171 58.605 1.00 45.06 208 PHE A C 1
ATOM 1638 O O . PHE A 1 208 ? -11.905 -21.622 58.925 1.00 45.06 208 PHE A O 1
ATOM 1645 N N . PHE A 1 209 ? -13.646 -20.265 59.350 1.00 41.66 209 PHE A N 1
ATOM 1646 C CA . PHE A 1 209 ? -13.251 -19.883 60.708 1.00 41.66 209 PHE A CA 1
ATOM 1647 C C . PHE A 1 209 ? -14.481 -19.766 61.606 1.00 41.66 209 PHE A C 1
ATOM 1649 O O . PHE A 1 209 ? -15.515 -19.279 61.093 1.00 41.66 209 PHE A O 1
#

Organism: NCBI:txid2874970

Foldseek 3Di:
DVVVVVVVVVVVVPCPPVVVVVLPPDLLVLLVVLLVVLVVCVLVVVLVVSLVSLLVNLVVCVVCVVVLVPDPCSVVSVLLNLLSLLVNLVSCLLPVPDDHDVVSVVVNCVNCVVLSVVVVVVPVVSVLVSCVSSPDQDDDDDPPPPDDDPPPVSVVRSVVVSVSVVVVSVVSVCVVVVVVVVVVVVVVVVVVVVVVVVVVVVVVVVVPD

Secondary structure (DSSP, 8-state):
-HHHHHHHHHHHHHTHHHHHHHTTS-HHHHHHHHHHHHHHHHHTT-HHHHHHHHHHHHHHHHHTHHHHTTSTTHHHHHHHHHHHHHHHHHHHHH-TTS---HHHHHHHHHHHHHHHHHHHTT-HHHHHHHHHHHSPPP-------TTS----HHHHHHHHHHHHHHHHHHHHTTHHHHHHHHHHHHHHHHHHHHHHHHHHHHHHHTS--

pLDDT: mean 71.89, std 15.24, range [34.53, 90.56]

Sequence (209 aa):
MVALVGLFNKSARGEAKTTAQIHEKSPGCHVSVFYHMGFAQLMLEDFSAAIRSFSTIILQVNRNRNYYSRFADYEQLHKLTEKAIALLAIVLFLCPGQRVNDQIHSLIREKYGDNQSKLQKGDVSALSELFGFSCPKFILPAVAVEGEAVVHCSAEALQRQQKAFSDMVARQQHIPAVRSYIKLYRSIDVRAHSRNVLLTGHHIAKGFF

Radius of gyration: 24.53 Å; chains: 1; bounding box: 44×54×98 Å

InterPro domains:
  IPR011990 Tetratricopeptide-like helical domain superfamily [SSF48452] (31-114)
  IPR019382 Translation initiation factor 3 complex subunit L [PF10255] (20-191)
  IPR019382 Translation initiation factor 3 complex subunit L [PTHR13242] (21-192)